Protein 6SX5 (pdb70)

Structure (mmCIF, N/CA/C/O backbone):
data_6SX5
#
_entry.id   6SX5
#
_cell.length_a   109.133
_cell.length_b   109.133
_cell.length_c   209.031
_cell.angle_alpha   90.000
_cell.angle_beta   90.000
_cell.angle_gamma   90.000
#
_symmetry.space_group_name_H-M   'I 4 2 2'
#
loop_
_entity.id
_entity.type
_entity.pdbx_description
1 polymer 'Ion transport protein'
2 non-polymer 'SODIUM ION'
3 non-polymer HEGA-10
4 non-polymer 'DODECAETHYLENE GLYCOL'
5 water water
#
loop_
_atom_site.group_PDB
_atom_site.id
_atom_site.type_symbol
_atom_site.label_atom_id
_atom_site.label_alt_id
_atom_site.label_comp_id
_atom_site.label_asym_id
_atom_site.label_entity_id
_atom_site.label_seq_id
_atom_site.pdbx_PDB_ins_code
_atom_site.Cartn_x
_atom_site.Cartn_y
_atom_site.Cartn_z
_atom_site.occupancy
_atom_site.B_iso_or_equiv
_atom_site.auth_seq_id
_atom_site.auth_comp_id
_atom_site.auth_asym_id
_atom_site.auth_atom_id
_atom_site.pdbx_PDB_model_num
ATOM 1 N N . SER A 1 2 ? 26.302 94.295 51.972 1.00 116.13 -1 SER A N 1
ATOM 2 C CA . SER A 1 2 ? 24.865 94.575 51.974 1.00 115.48 -1 SER A CA 1
ATOM 3 C C . SER A 1 2 ? 24.053 93.283 51.805 1.00 116.80 -1 SER A C 1
ATOM 4 O O . SER A 1 2 ? 24.606 92.266 51.370 1.00 115.57 -1 SER A O 1
ATOM 7 N N . HIS A 1 3 ? 22.741 93.332 52.147 1.00 111.55 0 HIS A N 1
ATOM 8 C CA . HIS A 1 3 ? 21.817 92.200 52.027 1.00 110.73 0 HIS A CA 1
ATOM 9 C C . HIS A 1 3 ? 21.681 91.729 50.573 1.00 113.16 0 HIS A C 1
ATOM 10 O O . HIS A 1 3 ? 21.820 90.535 50.319 1.00 112.51 0 HIS A O 1
ATOM 17 N N . MET A 1 4 ? 21.443 92.671 49.627 1.00 108.85 1 MET A N 1
ATOM 18 C CA . MET A 1 4 ? 21.278 92.396 48.196 1.00 108.40 1 MET A CA 1
ATOM 19 C C . MET A 1 4 ? 22.502 91.709 47.581 1.00 110.78 1 MET A C 1
ATOM 20 O O . MET A 1 4 ? 22.334 90.706 46.888 1.00 110.58 1 MET A O 1
ATOM 25 N N . SER A 1 5 ? 23.723 92.216 47.868 1.00 106.03 2 SER A N 1
ATOM 26 C CA . SER A 1 5 ? 24.974 91.627 47.377 1.00 105.39 2 SER A CA 1
ATOM 27 C C . SER A 1 5 ? 25.156 90.204 47.933 1.00 107.55 2 SER A C 1
ATOM 28 O O . SER A 1 5 ? 25.656 89.331 47.225 1.00 106.39 2 SER A O 1
ATOM 31 N N . ARG A 1 6 ? 24.699 89.977 49.185 1.00 103.21 3 ARG A N 1
ATOM 32 C CA . ARG A 1 6 ? 24.737 88.682 49.862 1.00 102.45 3 ARG A CA 1
ATOM 33 C C . ARG A 1 6 ? 23.709 87.704 49.267 1.00 105.01 3 ARG A C 1
ATOM 34 O O . ARG A 1 6 ? 23.996 86.510 49.186 1.00 104.06 3 ARG A O 1
ATOM 42 N N . LYS A 1 7 ? 22.523 88.206 48.849 1.00 101.24 4 LYS A N 1
ATOM 43 C CA . LYS A 1 7 ? 21.478 87.381 48.222 1.00 100.59 4 LYS A CA 1
ATOM 44 C C . LYS A 1 7 ? 21.959 86.893 46.845 1.00 103.06 4 LYS A C 1
ATOM 45 O O . LYS A 1 7 ? 21.619 85.780 46.442 1.00 102.38 4 LYS A O 1
ATOM 51 N N . ILE A 1 8 ? 22.761 87.730 46.142 1.00 99.03 5 ILE A N 1
ATOM 52 C CA . ILE A 1 8 ? 23.347 87.443 44.826 1.00 98.54 5 ILE A CA 1
ATOM 53 C C . ILE A 1 8 ? 24.511 86.444 44.975 1.00 102.96 5 ILE A C 1
ATOM 54 O O . ILE A 1 8 ? 24.621 85.525 44.161 1.00 101.98 5 ILE A O 1
ATOM 59 N N . ARG A 1 9 ? 25.358 86.609 46.028 1.00 100.16 6 ARG A N 1
ATOM 60 C CA . ARG A 1 9 ? 26.479 85.702 46.323 1.00 99.98 6 ARG A CA 1
ATOM 61 C C . ARG A 1 9 ? 25.947 84.289 46.552 1.00 102.61 6 ARG A C 1
ATOM 62 O O . ARG A 1 9 ? 26.521 83.341 46.027 1.00 101.10 6 ARG A O 1
ATOM 70 N N . ASP A 1 10 ? 24.817 84.158 47.291 1.00 99.08 7 ASP A N 1
ATOM 71 C CA . ASP A 1 10 ? 24.170 82.868 47.543 1.00 98.78 7 ASP A CA 1
ATOM 72 C C . ASP A 1 10 ? 23.623 82.250 46.250 1.00 101.78 7 ASP A C 1
ATOM 73 O O . ASP A 1 10 ? 23.682 81.032 46.089 1.00 100.83 7 ASP A O 1
ATOM 78 N N . LEU A 1 11 ? 23.115 83.099 45.331 1.00 98.13 8 LEU A N 1
ATOM 79 C CA . LEU A 1 11 ? 22.591 82.699 44.024 1.00 97.48 8 LEU A CA 1
ATOM 80 C C . LEU A 1 11 ? 23.735 82.176 43.153 1.00 98.09 8 LEU A C 1
ATOM 81 O O . LEU A 1 11 ? 23.634 81.063 42.649 1.00 97.67 8 LEU A O 1
ATOM 86 N N . ILE A 1 12 ? 24.835 82.949 43.036 1.00 92.22 9 ILE A N 1
ATOM 87 C CA . ILE A 1 12 ? 26.033 82.606 42.263 1.00 90.79 9 ILE A CA 1
ATOM 88 C C . ILE A 1 12 ? 26.689 81.305 42.760 1.00 93.29 9 ILE A C 1
ATOM 89 O O . ILE A 1 12 ? 27.034 80.445 41.942 1.00 92.39 9 ILE A O 1
ATOM 94 N N . GLU A 1 13 ? 26.850 81.166 44.090 1.00 88.38 10 GLU A N 1
ATOM 95 C CA . GLU A 1 13 ? 27.497 80.006 44.713 1.00 88.04 10 GLU A CA 1
ATOM 96 C C . GLU A 1 13 ? 26.641 78.727 44.737 1.00 92.39 10 GLU A C 1
ATOM 97 O O . GLU A 1 13 ? 27.157 77.668 45.098 1.00 92.03 10 GLU A O 1
ATOM 103 N N . SER A 1 14 ? 25.354 78.813 44.347 1.00 89.36 11 SER A N 1
ATOM 104 C CA . SER A 1 14 ? 24.455 77.656 44.340 1.00 89.35 11 SER A CA 1
ATOM 105 C C . SER A 1 14 ? 24.762 76.651 43.216 1.00 94.05 11 SER A C 1
ATOM 106 O O . SER A 1 14 ? 25.409 77.002 42.222 1.00 93.90 11 SER A O 1
ATOM 109 N N . LYS A 1 15 ? 24.285 75.399 43.389 1.00 90.88 12 LYS A N 1
ATOM 110 C CA . LYS A 1 15 ? 24.430 74.301 42.434 1.00 90.90 12 LYS A CA 1
ATOM 111 C C . LYS A 1 15 ? 23.587 74.570 41.181 1.00 94.78 12 LYS A C 1
ATOM 112 O O . LYS A 1 15 ? 24.057 74.305 40.076 1.00 94.01 12 LYS A O 1
ATOM 118 N N . ARG A 1 16 ? 22.357 75.113 41.355 1.00 91.54 13 ARG A N 1
ATOM 119 C CA . ARG A 1 16 ? 21.439 75.433 40.255 1.00 91.17 13 ARG A CA 1
ATOM 120 C C . ARG A 1 16 ? 22.016 76.470 39.285 1.00 93.45 13 ARG A C 1
ATOM 121 O O . ARG A 1 16 ? 21.899 76.284 38.073 1.00 93.10 13 ARG A O 1
ATOM 129 N N . PHE A 1 17 ? 22.659 77.536 39.813 1.00 88.08 14 PHE A N 1
ATOM 130 C CA . PHE A 1 17 ? 23.303 78.572 38.999 1.00 86.60 14 PHE A CA 1
ATOM 131 C C . PHE A 1 17 ? 24.463 77.967 38.206 1.00 87.36 14 PHE A C 1
ATOM 132 O O . PHE A 1 17 ? 24.598 78.267 37.018 1.00 86.99 14 PHE A O 1
ATOM 140 N N . GLN A 1 18 ? 25.279 77.098 38.859 1.00 81.17 15 GLN A N 1
ATOM 141 C CA . GLN A 1 18 ? 26.407 76.396 38.240 1.00 79.92 15 GLN A CA 1
ATOM 142 C C . GLN A 1 18 ? 25.894 75.534 37.083 1.00 81.84 15 GLN A C 1
ATOM 143 O O . GLN A 1 18 ? 26.495 75.548 36.012 1.00 80.24 15 GLN A O 1
ATOM 149 N N . ASN A 1 19 ? 24.760 74.832 37.296 1.00 78.00 16 ASN A N 1
ATOM 150 C CA . ASN A 1 19 ? 24.113 73.967 36.309 1.00 77.75 16 ASN A CA 1
ATOM 151 C C . ASN A 1 19 ? 23.566 74.731 35.096 1.00 80.43 16 ASN A C 1
ATOM 152 O O . ASN A 1 19 ? 23.671 74.226 33.979 1.00 79.13 16 ASN A O 1
ATOM 157 N N . VAL A 1 20 ? 23.008 75.946 35.309 1.00 76.65 17 VAL A N 1
ATOM 158 C CA . VAL A 1 20 ? 22.487 76.791 34.220 1.00 76.06 17 VAL A CA 1
ATOM 159 C C . VAL A 1 20 ? 23.663 77.287 33.360 1.00 77.69 17 VAL A C 1
ATOM 160 O O . VAL A 1 20 ? 23.605 77.173 32.133 1.00 77.92 17 VAL A O 1
ATOM 164 N N . ILE A 1 21 ? 24.740 77.790 34.012 1.00 71.25 18 ILE A N 1
ATOM 165 C CA . ILE A 1 21 ? 25.948 78.290 33.346 1.00 69.56 18 ILE A CA 1
ATOM 166 C C . ILE A 1 21 ? 26.632 77.164 32.547 1.00 71.31 18 ILE A C 1
ATOM 167 O O . ILE A 1 21 ? 26.986 77.392 31.393 1.00 70.62 18 ILE A O 1
ATOM 172 N N . THR A 1 22 ? 26.752 75.950 33.138 1.00 66.86 19 THR A N 1
ATOM 173 C CA . THR A 1 22 ? 27.320 74.758 32.494 1.00 66.25 19 THR A CA 1
ATOM 174 C C . THR A 1 22 ? 26.516 74.409 31.228 1.00 70.17 19 THR A C 1
ATOM 175 O O . THR A 1 22 ? 27.117 74.159 30.178 1.00 69.24 19 THR A O 1
ATOM 179 N N . ALA A 1 23 ? 25.168 74.425 31.333 1.00 66.53 20 ALA A N 1
ATOM 180 C CA . ALA A 1 23 ? 24.246 74.144 30.225 1.00 66.47 20 ALA A CA 1
ATOM 181 C C . ALA A 1 23 ? 24.430 75.129 29.067 1.00 69.83 20 ALA A C 1
ATOM 182 O O . ALA A 1 23 ? 24.367 74.714 27.915 1.00 69.01 20 ALA A O 1
ATOM 184 N N . ILE A 1 24 ? 24.642 76.429 29.376 1.00 66.56 21 ILE A N 1
ATOM 185 C CA . ILE A 1 24 ? 24.824 77.479 28.370 1.00 66.05 21 ILE A CA 1
ATOM 186 C C . ILE A 1 24 ? 26.205 77.360 27.712 1.00 66.54 21 ILE A C 1
ATOM 187 O O . ILE A 1 24 ? 26.304 77.586 26.503 1.00 65.76 21 ILE A O 1
ATOM 192 N N . ILE A 1 25 ? 27.249 76.940 28.476 1.00 61.23 22 ILE A N 1
ATOM 193 C CA . ILE A 1 25 ? 28.586 76.711 27.911 1.00 60.13 22 ILE A CA 1
ATOM 194 C C . ILE A 1 25 ? 28.468 75.548 26.916 1.00 64.01 22 ILE A C 1
ATOM 195 O O . ILE A 1 25 ? 28.981 75.655 25.803 1.00 63.28 22 ILE A O 1
ATOM 200 N N . VAL A 1 26 ? 27.742 74.472 27.307 1.00 62.01 23 VAL A N 1
ATOM 201 C CA . VAL A 1 26 ? 27.500 73.279 26.479 1.00 62.73 23 VAL A CA 1
ATOM 202 C C . VAL A 1 26 ? 26.717 73.666 25.212 1.00 67.41 23 VAL A C 1
ATOM 203 O O . VAL A 1 26 ? 27.124 73.282 24.114 1.00 67.37 23 VAL A O 1
ATOM 207 N N . LEU A 1 27 ? 25.650 74.478 25.359 1.00 63.78 24 LEU A N 1
ATOM 208 C CA . LEU A 1 27 ? 24.856 74.949 24.223 1.00 63.87 24 LEU A CA 1
ATOM 209 C C . LEU A 1 27 ? 25.729 75.752 23.251 1.00 66.94 24 LEU A C 1
ATOM 210 O O . LEU A 1 27 ? 25.658 75.536 22.039 1.00 66.71 24 LEU A O 1
ATOM 215 N N . ASN A 1 28 ? 26.566 76.650 23.793 1.00 62.36 25 ASN A N 1
ATOM 216 C CA . ASN A 1 28 ? 27.463 77.477 22.999 1.00 61.45 25 ASN A CA 1
ATOM 217 C C . ASN A 1 28 ? 28.498 76.644 22.243 1.00 62.93 25 ASN A C 1
ATOM 218 O O . ASN A 1 28 ? 28.798 76.960 21.096 1.00 62.31 25 ASN A O 1
ATOM 223 N N . GLY A 1 29 ? 29.012 75.587 22.878 1.00 57.79 26 GLY A N 1
ATOM 224 C CA . GLY A 1 29 ? 29.962 74.671 22.257 1.00 56.02 26 GLY A CA 1
ATOM 225 C C . GLY A 1 29 ? 29.329 73.896 21.120 1.00 58.81 26 GLY A C 1
ATOM 226 O O . GLY A 1 29 ? 29.958 73.693 20.076 1.00 57.83 26 GLY A O 1
ATOM 227 N N . ALA A 1 30 ? 28.061 73.482 21.313 1.00 55.92 27 ALA A N 1
ATOM 228 C CA . ALA A 1 30 ? 27.260 72.768 20.322 1.00 56.65 27 ALA A CA 1
ATOM 229 C C . ALA A 1 30 ? 26.984 73.644 19.098 1.00 61.35 27 ALA A C 1
ATOM 230 O O . ALA A 1 30 ? 27.145 73.159 17.978 1.00 60.22 27 ALA A O 1
ATOM 232 N N . VAL A 1 31 ? 26.600 74.934 19.297 1.00 59.41 28 VAL A N 1
ATOM 233 C CA . VAL A 1 31 ? 26.331 75.828 18.159 1.00 59.77 28 VAL A CA 1
ATOM 234 C C . VAL A 1 31 ? 27.623 76.126 17.360 1.00 61.73 28 VAL A C 1
ATOM 235 O O . VAL A 1 31 ? 27.548 76.228 16.137 1.00 61.00 28 VAL A O 1
ATOM 239 N N . LEU A 1 32 ? 28.785 76.253 18.042 1.00 56.85 29 LEU A N 1
ATOM 240 C CA . LEU A 1 32 ? 30.061 76.508 17.363 1.00 57.02 29 LEU A CA 1
ATOM 241 C C . LEU A 1 32 ? 30.525 75.260 16.590 1.00 59.36 29 LEU A C 1
ATOM 242 O O . LEU A 1 32 ? 31.160 75.392 15.545 1.00 58.56 29 LEU A O 1
ATOM 247 N N . GLY A 1 33 ? 30.160 74.082 17.102 1.00 55.30 30 GLY A N 1
ATOM 248 C CA . GLY A 1 33 ? 30.415 72.789 16.481 1.00 55.43 30 GLY A CA 1
ATOM 249 C C . GLY A 1 33 ? 29.560 72.610 15.242 1.00 60.01 30 GLY A C 1
ATOM 250 O O . GLY A 1 33 ? 30.052 72.134 14.219 1.00 59.24 30 GLY A O 1
ATOM 251 N N . LEU A 1 34 ? 28.279 73.028 15.310 1.00 58.02 31 LEU A N 1
ATOM 252 C CA . LEU A 1 34 ? 27.372 72.972 14.163 1.00 58.70 31 LEU A CA 1
ATOM 253 C C . LEU A 1 34 ? 27.812 73.975 13.094 1.00 62.01 31 LEU A C 1
ATOM 254 O O . LEU A 1 34 ? 27.714 73.669 11.910 1.00 61.46 31 LEU A O 1
ATOM 259 N N . LEU A 1 35 ? 28.369 75.135 13.511 1.00 57.98 32 LEU A N 1
ATOM 260 C CA . LEU A 1 35 ? 28.859 76.170 12.594 1.00 57.45 32 LEU A CA 1
ATOM 261 C C . LEU A 1 35 ? 30.104 75.761 11.771 1.00 60.92 32 LEU A C 1
ATOM 262 O O . LEU A 1 35 ? 30.487 76.504 10.872 1.00 60.70 32 LEU A O 1
ATOM 267 N N . THR A 1 36 ? 30.726 74.597 12.060 1.00 56.85 33 THR A N 1
ATOM 268 C CA . THR A 1 36 ? 31.874 74.113 11.267 1.00 56.96 33 THR A CA 1
ATOM 269 C C . THR A 1 36 ? 31.386 73.528 9.929 1.00 64.21 33 THR A C 1
ATOM 270 O O . THR A 1 36 ? 32.161 73.473 8.971 1.00 63.57 33 THR A O 1
ATOM 274 N N . ASP A 1 37 ? 30.110 73.072 9.890 1.00 63.56 34 ASP A N 1
ATOM 275 C CA . ASP A 1 37 ? 29.443 72.473 8.733 1.00 65.01 34 ASP A CA 1
ATOM 276 C C . ASP A 1 37 ? 29.271 73.500 7.612 1.00 72.05 34 ASP A C 1
ATOM 277 O O . ASP A 1 37 ? 28.514 74.470 7.746 1.00 70.84 34 ASP A O 1
ATOM 282 N N . THR A 1 38 ? 29.982 73.260 6.503 1.00 71.53 35 THR A N 1
ATOM 283 C CA . THR A 1 38 ? 29.985 74.115 5.315 1.00 72.72 35 THR A CA 1
ATOM 284 C C . THR A 1 38 ? 28.675 74.058 4.514 1.00 79.02 35 THR A C 1
ATOM 285 O O . THR A 1 38 ? 28.347 75.036 3.836 1.00 78.74 35 THR A O 1
ATOM 289 N N . THR A 1 39 ? 27.937 72.924 4.586 1.00 77.17 36 THR A N 1
ATOM 290 C CA . THR A 1 39 ? 26.682 72.704 3.839 1.00 77.93 36 THR A CA 1
ATOM 291 C C . THR A 1 39 ? 25.467 73.514 4.349 1.00 83.28 36 THR A C 1
ATOM 292 O O . THR A 1 39 ? 24.467 73.601 3.626 1.00 83.54 36 THR A O 1
ATOM 296 N N . LEU A 1 40 ? 25.535 74.085 5.576 1.00 80.09 37 LEU A N 1
ATOM 297 C CA . LEU A 1 40 ? 24.423 74.852 6.170 1.00 80.17 37 LEU A CA 1
ATOM 298 C C . LEU A 1 40 ? 23.972 76.044 5.335 1.00 86.27 37 LEU A C 1
ATOM 299 O O . LEU A 1 40 ? 24.801 76.703 4.703 1.00 85.84 37 LEU A O 1
ATOM 304 N N . SER A 1 41 ? 22.655 76.333 5.364 1.00 84.52 38 SER A N 1
ATOM 305 C CA . SER A 1 41 ? 22.051 77.456 4.651 1.00 85.34 38 SER A CA 1
ATOM 306 C C . SER A 1 41 ? 22.359 78.778 5.374 1.00 91.33 38 SER A C 1
ATOM 307 O O . SER A 1 41 ? 22.907 78.759 6.481 1.00 91.40 38 SER A O 1
ATOM 310 N N . ALA A 1 42 ? 21.998 79.916 4.750 1.00 88.12 39 ALA A N 1
ATOM 311 C CA . ALA A 1 42 ? 22.197 81.257 5.300 1.00 88.26 39 ALA A CA 1
ATOM 312 C C . ALA A 1 42 ? 21.367 81.443 6.564 1.00 92.59 39 ALA A C 1
ATOM 313 O O . ALA A 1 42 ? 21.888 81.950 7.558 1.00 91.82 39 ALA A O 1
ATOM 315 N N . SER A 1 43 ? 20.084 81.010 6.527 1.00 89.77 40 SER A N 1
ATOM 316 C CA . SER A 1 43 ? 19.142 81.104 7.645 1.00 89.62 40 SER A CA 1
ATOM 317 C C . SER A 1 43 ? 19.581 80.235 8.820 1.00 90.60 40 SER A C 1
ATOM 318 O O . SER A 1 43 ? 19.524 80.691 9.961 1.00 89.23 40 SER A O 1
ATOM 321 N N . SER A 1 44 ? 20.059 79.006 8.537 1.00 86.44 41 SER A N 1
ATOM 322 C CA . SER A 1 44 ? 20.551 78.083 9.562 1.00 85.49 41 SER A CA 1
ATOM 323 C C . SER A 1 44 ? 21.780 78.646 10.273 1.00 87.95 41 SER A C 1
ATOM 324 O O . SER A 1 44 ? 21.842 78.589 11.503 1.00 87.23 41 SER A O 1
ATOM 327 N N . GLN A 1 45 ? 22.719 79.248 9.505 1.00 83.78 42 GLN A N 1
ATOM 328 C CA . GLN A 1 45 ? 23.939 79.869 10.035 1.00 83.48 42 GLN A CA 1
ATOM 329 C C . GLN A 1 45 ? 23.591 81.096 10.869 1.00 86.67 42 GLN A C 1
ATOM 330 O O . GLN A 1 45 ? 24.141 81.262 11.956 1.00 85.37 42 GLN A O 1
ATOM 336 N N . ASN A 1 46 ? 22.659 81.934 10.367 1.00 83.79 43 ASN A N 1
ATOM 337 C CA . ASN A 1 46 ? 22.172 83.143 11.034 1.00 83.67 43 ASN A CA 1
ATOM 338 C C . ASN A 1 46 ? 21.514 82.808 12.374 1.00 86.74 43 ASN A C 1
ATOM 339 O O . ASN A 1 46 ? 21.726 83.532 13.343 1.00 86.26 43 ASN A O 1
ATOM 344 N N . LEU A 1 47 ? 20.742 81.703 12.423 1.00 83.04 44 LEU A N 1
ATOM 345 C CA . LEU A 1 47 ? 20.058 81.209 13.619 1.00 82.98 44 LEU A CA 1
ATOM 346 C C . LEU A 1 47 ? 21.073 80.814 14.694 1.00 84.73 44 LEU A C 1
ATOM 347 O O . LEU A 1 47 ? 20.950 81.259 15.836 1.00 85.01 44 LEU A O 1
ATOM 352 N N . LEU A 1 48 ? 22.091 80.018 14.314 1.00 79.09 45 LEU A N 1
ATOM 353 C CA . LEU A 1 48 ? 23.158 79.553 15.202 1.00 77.79 45 LEU A CA 1
ATOM 354 C C . LEU A 1 48 ? 24.003 80.710 15.734 1.00 81.05 45 LEU A C 1
ATOM 355 O O . LEU A 1 48 ? 24.386 80.690 16.903 1.00 79.37 45 LEU A O 1
ATOM 360 N N . GLU A 1 49 ? 24.260 81.730 14.888 1.00 78.84 46 GLU A N 1
ATOM 361 C CA . GLU A 1 49 ? 25.019 82.927 15.267 1.00 79.34 46 GLU A CA 1
ATOM 362 C C . GLU A 1 49 ? 24.278 83.753 16.322 1.00 84.48 46 GLU A C 1
ATOM 363 O O . GLU A 1 49 ? 24.925 84.377 17.164 1.00 84.96 46 GLU A O 1
ATOM 369 N N . ARG A 1 50 ? 22.927 83.731 16.293 1.00 80.70 47 ARG A N 1
ATOM 370 C CA . ARG A 1 50 ? 22.081 84.424 17.270 1.00 80.37 47 ARG A CA 1
ATOM 371 C C . ARG A 1 50 ? 22.113 83.665 18.597 1.00 82.88 47 ARG A C 1
ATOM 372 O O . ARG A 1 50 ? 22.111 84.295 19.658 1.00 82.66 47 ARG A O 1
ATOM 380 N N . VAL A 1 51 ? 22.158 82.314 18.536 1.00 78.09 48 VAL A N 1
ATOM 381 C CA . VAL A 1 51 ? 22.252 81.453 19.725 1.00 77.39 48 VAL A CA 1
ATOM 382 C C . VAL A 1 51 ? 23.605 81.712 20.418 1.00 79.15 48 VAL A C 1
ATOM 383 O O . VAL A 1 51 ? 23.650 81.791 21.646 1.00 78.40 48 VAL A O 1
ATOM 387 N N . ASP A 1 52 ? 24.676 81.929 19.621 1.00 74.63 49 ASP A N 1
ATOM 388 C CA . ASP A 1 52 ? 26.019 82.266 20.106 1.00 74.30 49 ASP A CA 1
ATOM 389 C C . ASP A 1 52 ? 26.000 83.629 20.831 1.00 78.68 49 ASP A C 1
ATOM 390 O O . ASP A 1 52 ? 26.635 83.774 21.878 1.00 77.73 49 ASP A O 1
ATOM 395 N N . GLN A 1 53 ? 25.259 84.610 20.274 1.00 76.00 50 GLN A N 1
ATOM 396 C CA . GLN A 1 53 ? 25.111 85.950 20.842 1.00 76.56 50 GLN A CA 1
ATOM 397 C C . GLN A 1 53 ? 24.338 85.899 22.161 1.00 80.92 50 GLN A C 1
ATOM 398 O O . GLN A 1 53 ? 24.738 86.560 23.119 1.00 80.70 50 GLN A O 1
ATOM 404 N N . LEU A 1 54 ? 23.256 85.087 22.213 1.00 77.83 51 LEU A N 1
ATOM 405 C CA . LEU A 1 54 ? 22.427 84.890 23.404 1.00 77.90 51 LEU A CA 1
ATOM 406 C C . LEU A 1 54 ? 23.248 84.236 24.515 1.00 79.71 51 LEU A C 1
ATOM 407 O O . LEU A 1 54 ? 23.138 84.653 25.663 1.00 78.86 51 LEU A O 1
ATOM 412 N N . CYS A 1 55 ? 24.095 83.241 24.168 1.00 75.50 52 CYS A N 1
ATOM 413 C CA . CYS A 1 55 ? 24.974 82.562 25.122 1.00 74.81 52 CYS A CA 1
ATOM 414 C C . CYS A 1 55 ? 25.957 83.563 25.713 1.00 80.14 52 CYS A C 1
ATOM 415 O O . CYS A 1 55 ? 26.118 83.613 26.935 1.00 79.12 52 CYS A O 1
ATOM 418 N N . LEU A 1 56 ? 26.566 84.393 24.843 1.00 78.35 53 LEU A N 1
ATOM 419 C CA . LEU A 1 56 ? 27.517 85.435 25.217 1.00 79.52 53 LEU A CA 1
ATOM 420 C C . LEU A 1 56 ? 26.880 86.504 26.124 1.00 85.95 53 LEU A C 1
ATOM 421 O O . LEU A 1 56 ? 27.544 86.973 27.049 1.00 86.73 53 LEU A O 1
ATOM 426 N N . THR A 1 57 ? 25.596 86.858 25.884 1.00 82.47 54 THR A N 1
ATOM 427 C CA . THR A 1 57 ? 24.862 87.830 26.704 1.00 83.05 54 THR A CA 1
ATOM 428 C C . THR A 1 57 ? 24.632 87.261 28.112 1.00 87.27 54 THR A C 1
ATOM 429 O O . THR A 1 57 ? 24.796 87.991 29.091 1.00 87.39 54 THR A O 1
ATOM 433 N N . ILE A 1 58 ? 24.292 85.955 28.206 1.00 83.28 55 ILE A N 1
ATOM 434 C CA . ILE A 1 58 ? 24.087 85.238 29.471 1.00 82.96 55 ILE A CA 1
ATOM 435 C C . ILE A 1 58 ? 25.384 85.290 30.297 1.00 85.46 55 ILE A C 1
ATOM 436 O O . ILE A 1 58 ? 25.323 85.555 31.499 1.00 85.02 55 ILE A O 1
ATOM 441 N N . PHE A 1 59 ? 26.548 85.119 29.633 1.00 80.66 56 PHE A N 1
ATOM 442 C CA . PHE A 1 59 ? 27.860 85.190 30.276 1.00 80.13 56 PHE A CA 1
ATOM 443 C C . PHE A 1 59 ? 28.191 86.600 30.776 1.00 85.69 56 PHE A C 1
ATOM 444 O O . PHE A 1 59 ? 28.782 86.721 31.849 1.00 85.26 56 PHE A O 1
ATOM 452 N N . ILE A 1 60 ? 27.791 87.659 30.025 1.00 83.75 57 ILE A N 1
ATOM 453 C CA . ILE A 1 60 ? 28.001 89.067 30.417 1.00 84.08 57 ILE A CA 1
ATOM 454 C C . ILE A 1 60 ? 27.241 89.341 31.713 1.00 88.11 57 ILE A C 1
ATOM 455 O O . ILE A 1 60 ? 27.828 89.881 32.652 1.00 88.04 57 ILE A O 1
ATOM 460 N N . VAL A 1 61 ? 25.951 88.929 31.772 1.00 84.71 58 VAL A N 1
ATOM 461 C CA . VAL A 1 61 ? 25.089 89.083 32.947 1.00 84.44 58 VAL A CA 1
ATOM 462 C C . VAL A 1 61 ? 25.744 88.374 34.132 1.00 88.10 58 VAL A C 1
ATOM 463 O O . VAL A 1 61 ? 25.937 88.999 35.168 1.00 87.86 58 VAL A O 1
ATOM 467 N N . GLU A 1 62 ? 26.146 87.101 33.942 1.00 84.25 59 GLU A N 1
ATOM 468 C CA . GLU A 1 62 ? 26.821 86.252 34.928 1.00 83.82 59 GLU A CA 1
ATOM 469 C C . GLU A 1 62 ? 28.064 86.934 35.541 1.00 88.42 59 GLU A C 1
ATOM 470 O O . GLU A 1 62 ? 28.147 87.038 36.768 1.00 87.83 59 GLU A O 1
ATOM 476 N N . ILE A 1 63 ? 29.008 87.399 34.686 1.00 85.34 60 ILE A N 1
ATOM 477 C CA . ILE A 1 63 ? 30.253 88.061 35.099 1.00 85.69 60 ILE A CA 1
ATOM 478 C C . ILE A 1 63 ? 29.969 89.410 35.798 1.00 92.20 60 ILE A C 1
ATOM 479 O O . ILE A 1 63 ? 30.577 89.678 36.839 1.00 92.33 60 ILE A O 1
ATOM 484 N N . SER A 1 64 ? 29.026 90.226 35.259 1.00 89.69 61 SER A N 1
ATOM 485 C CA . SER A 1 64 ? 28.639 91.514 35.858 1.00 90.23 61 SER A CA 1
ATOM 486 C C . SER A 1 64 ? 28.027 91.283 37.239 1.00 94.94 61 SER A C 1
ATOM 487 O O . SER A 1 64 ? 28.376 91.987 38.187 1.00 95.30 61 SER A O 1
ATOM 490 N N . LEU A 1 65 ? 27.166 90.248 37.354 1.00 91.55 62 LEU A N 1
ATOM 491 C CA . LEU A 1 65 ? 26.503 89.813 38.585 1.00 91.44 62 LEU A CA 1
ATOM 492 C C . LEU A 1 65 ? 27.546 89.437 39.641 1.00 95.21 62 LEU A C 1
ATOM 493 O O . LEU A 1 65 ? 27.381 89.793 40.811 1.00 95.21 62 LEU A O 1
ATOM 498 N N . LYS A 1 66 ? 28.644 88.776 39.204 1.00 91.14 63 LYS A N 1
ATOM 499 C CA . LYS A 1 66 ? 29.778 88.357 40.031 1.00 90.59 63 LYS A CA 1
ATOM 500 C C . LYS A 1 66 ? 30.632 89.542 40.483 1.00 97.17 63 LYS A C 1
ATOM 501 O O . LYS A 1 66 ? 31.063 89.558 41.632 1.00 96.21 63 LYS A O 1
ATOM 507 N N . ILE A 1 67 ? 30.912 90.506 39.575 1.00 96.77 64 ILE A N 1
ATOM 508 C CA . ILE A 1 67 ? 31.720 91.697 39.876 1.00 97.97 64 ILE A CA 1
ATOM 509 C C . ILE A 1 67 ? 31.054 92.530 40.979 1.00 104.77 64 ILE A C 1
ATOM 510 O O . ILE A 1 67 ? 31.738 92.947 41.914 1.00 104.74 64 ILE A O 1
ATOM 515 N N . TYR A 1 68 ? 29.722 92.709 40.904 1.00 103.17 65 TYR A N 1
ATOM 516 C CA . TYR A 1 68 ? 28.956 93.445 41.911 1.00 103.65 65 TYR A CA 1
ATOM 517 C C . TYR A 1 68 ? 28.940 92.705 43.260 1.00 108.08 65 TYR A C 1
ATOM 518 O O . TYR A 1 68 ? 29.199 93.325 44.290 1.00 108.14 65 TYR A O 1
ATOM 527 N N . ALA A 1 69 ? 28.638 91.391 43.242 1.00 104.52 66 ALA A N 1
ATOM 528 C CA . ALA A 1 69 ? 28.536 90.537 44.431 1.00 104.22 66 ALA A CA 1
ATOM 529 C C . ALA A 1 69 ? 29.829 90.369 45.232 1.00 107.74 66 ALA A C 1
ATOM 530 O O . ALA A 1 69 ? 29.758 90.185 46.446 1.00 107.56 66 ALA A O 1
ATOM 532 N N . TYR A 1 70 ? 30.996 90.409 44.569 1.00 103.69 67 TYR A N 1
ATOM 533 C CA . TYR A 1 70 ? 32.290 90.224 45.236 1.00 103.17 67 TYR A CA 1
ATOM 534 C C . TYR A 1 70 ? 33.135 91.497 45.339 1.00 107.68 67 TYR A C 1
ATOM 535 O O . TYR A 1 70 ? 33.998 91.581 46.215 1.00 107.50 67 TYR A O 1
ATOM 544 N N . GLY A 1 71 ? 32.899 92.449 44.438 1.00 104.33 68 GLY A N 1
ATOM 545 C CA . GLY A 1 71 ? 33.673 93.682 44.343 1.00 104.08 68 GLY A CA 1
ATOM 546 C C . GLY A 1 71 ? 34.745 93.523 43.282 1.00 107.87 68 GLY A C 1
ATOM 547 O O . GLY A 1 71 ? 35.145 92.391 42.988 1.00 107.13 68 GLY A O 1
ATOM 548 N N . VAL A 1 72 ? 35.211 94.644 42.689 1.00 104.64 69 VAL A N 1
ATOM 549 C CA . VAL A 1 72 ? 36.235 94.652 41.628 1.00 104.67 69 VAL A CA 1
ATOM 550 C C . VAL A 1 72 ? 37.523 93.936 42.085 1.00 108.65 69 VAL A C 1
ATOM 551 O O . VAL A 1 72 ? 37.968 93.013 41.405 1.00 108.05 69 VAL A O 1
ATOM 555 N N . ARG A 1 73 ? 38.079 94.324 43.250 1.00 105.38 70 ARG A N 1
ATOM 556 C CA . ARG A 1 73 ? 39.291 93.712 43.814 1.00 105.15 70 ARG A CA 1
ATOM 557 C C . ARG A 1 73 ? 39.060 92.252 44.241 1.00 107.36 70 ARG A C 1
ATOM 558 O O . ARG A 1 73 ? 39.952 91.419 44.071 1.00 106.60 70 ARG A O 1
ATOM 566 N N . GLY A 1 74 ? 37.869 91.972 44.777 1.00 102.84 71 GLY A N 1
ATOM 567 C CA . GLY A 1 74 ? 37.457 90.648 45.235 1.00 101.88 71 GLY A CA 1
ATOM 568 C C . GLY A 1 74 ? 37.294 89.633 44.120 1.00 103.39 71 GLY A C 1
ATOM 569 O O . GLY A 1 74 ? 37.697 88.477 44.276 1.00 102.86 71 GLY A O 1
ATOM 570 N N . PHE A 1 75 ? 36.698 90.062 42.985 1.00 98.33 72 PHE A N 1
ATOM 571 C CA . PHE A 1 75 ? 36.481 89.228 41.797 1.00 97.31 72 PHE A CA 1
ATOM 572 C C . PHE A 1 75 ? 37.812 88.908 41.129 1.00 100.58 72 PHE A C 1
ATOM 573 O O . PHE A 1 75 ? 38.122 87.734 40.935 1.00 100.41 72 PHE A O 1
ATOM 581 N N . PHE A 1 76 ? 38.606 89.948 40.802 1.00 96.69 73 PHE A N 1
ATOM 582 C CA . PHE A 1 76 ? 39.894 89.809 40.120 1.00 96.52 73 PHE A CA 1
ATOM 583 C C . PHE A 1 76 ? 41.012 89.189 40.993 1.00 99.77 73 PHE A C 1
ATOM 584 O O . PHE A 1 76 ? 42.115 88.961 40.487 1.00 99.53 73 PHE A O 1
ATOM 592 N N . ARG A 1 77 ? 40.706 88.857 42.270 1.00 95.33 74 ARG A N 1
ATOM 593 C CA . ARG A 1 77 ? 41.633 88.200 43.198 1.00 94.37 74 ARG A CA 1
ATOM 594 C C . ARG A 1 77 ? 41.863 86.742 42.768 1.00 95.62 74 ARG A C 1
ATOM 595 O O . ARG A 1 77 ? 42.919 86.177 43.064 1.00 95.60 74 ARG A O 1
ATOM 603 N N . SER A 1 78 ? 40.873 86.147 42.065 1.00 89.43 75 SER A N 1
ATOM 604 C CA . SER A 1 78 ? 40.914 84.776 41.548 1.00 87.48 75 SER A CA 1
ATOM 605 C C . SER A 1 78 ? 41.376 84.759 40.093 1.00 87.64 75 SER A C 1
ATOM 606 O O . SER A 1 78 ? 40.926 85.582 39.292 1.00 87.41 75 SER A O 1
ATOM 609 N N . GLY A 1 79 ? 42.255 83.811 39.770 1.00 81.10 76 GLY A N 1
ATOM 610 C CA . GLY A 1 79 ? 42.781 83.615 38.423 1.00 79.33 76 GLY A CA 1
ATOM 611 C C . GLY A 1 79 ? 41.740 83.049 37.475 1.00 79.01 76 GLY A C 1
ATOM 612 O O . GLY A 1 79 ? 41.790 83.301 36.268 1.00 77.90 76 GLY A O 1
ATOM 613 N N . TRP A 1 80 ? 40.781 82.284 38.032 1.00 72.75 77 TRP A N 1
ATOM 614 C CA . TRP A 1 80 ? 39.676 81.669 37.301 1.00 71.20 77 TRP A CA 1
ATOM 615 C C . TRP A 1 80 ? 38.655 82.708 36.875 1.00 75.22 77 TRP A C 1
ATOM 616 O O . TRP A 1 80 ? 38.162 82.643 35.748 1.00 74.75 77 TRP A O 1
ATOM 627 N N . ASN A 1 81 ? 38.363 83.683 37.762 1.00 72.22 78 ASN A N 1
ATOM 628 C CA . ASN A 1 81 ? 37.446 84.788 37.478 1.00 72.28 78 ASN A CA 1
ATOM 629 C C . ASN A 1 81 ? 38.041 85.687 36.394 1.00 77.34 78 ASN A C 1
ATOM 630 O O . ASN A 1 81 ? 37.315 86.100 35.492 1.00 76.74 78 ASN A O 1
ATOM 635 N N . LEU A 1 82 ? 39.375 85.935 36.456 1.00 74.96 79 LEU A N 1
ATOM 636 C CA . LEU A 1 82 ? 40.120 86.729 35.474 1.00 74.94 79 LEU A CA 1
ATOM 637 C C . LEU A 1 82 ? 40.057 86.049 34.112 1.00 77.23 79 LEU A C 1
ATOM 638 O O . LEU A 1 82 ? 39.775 86.717 33.117 1.00 76.46 79 LEU A O 1
ATOM 643 N N . PHE A 1 83 ? 40.283 84.716 34.081 1.00 73.29 80 PHE A N 1
ATOM 644 C CA . PHE A 1 83 ? 40.207 83.890 32.876 1.00 72.36 80 PHE A CA 1
ATOM 645 C C . PHE A 1 83 ? 38.798 83.988 32.279 1.00 74.84 80 PHE A C 1
ATOM 646 O O . PHE A 1 83 ? 38.667 84.249 31.086 1.00 74.02 80 PHE A O 1
ATOM 654 N N . ASP A 1 84 ? 37.756 83.826 33.125 1.00 71.74 81 ASP A N 1
ATOM 655 C CA . ASP A 1 84 ? 36.341 83.941 32.751 1.00 71.77 81 ASP A CA 1
ATOM 656 C C . ASP A 1 84 ? 36.035 85.314 32.169 1.00 78.29 81 ASP A C 1
ATOM 657 O O . ASP A 1 84 ? 35.327 85.405 31.167 1.00 77.07 81 ASP A O 1
ATOM 662 N N . PHE A 1 85 ? 36.596 86.374 32.788 1.00 77.84 82 PHE A N 1
ATOM 663 C CA . PHE A 1 85 ? 36.437 87.763 32.363 1.00 78.76 82 PHE A CA 1
ATOM 664 C C . PHE A 1 85 ? 37.078 87.970 30.990 1.00 82.59 82 PHE A C 1
ATOM 665 O O . PHE A 1 85 ? 36.399 88.449 30.083 1.00 81.55 82 PHE A O 1
ATOM 673 N N . VAL A 1 86 ? 38.373 87.593 30.843 1.00 79.83 83 VAL A N 1
ATOM 674 C CA . VAL A 1 86 ? 39.159 87.716 29.608 1.00 80.23 83 VAL A CA 1
ATOM 675 C C . VAL A 1 86 ? 38.469 86.992 28.442 1.00 85.18 83 VAL A C 1
ATOM 676 O O . VAL A 1 86 ? 38.194 87.631 27.431 1.00 85.19 83 VAL A O 1
ATOM 680 N N . ILE A 1 87 ? 38.135 85.695 28.615 1.00 82.18 84 ILE A N 1
ATOM 681 C CA . ILE A 1 87 ? 37.465 84.854 27.610 1.00 82.24 84 ILE A CA 1
ATOM 682 C C . ILE A 1 87 ? 36.172 85.504 27.077 1.00 86.24 84 ILE A C 1
ATOM 683 O O . ILE A 1 87 ? 35.953 85.503 25.864 1.00 84.84 84 ILE A O 1
ATOM 688 N N . VAL A 1 88 ? 35.346 86.079 27.975 1.00 84.18 85 VAL A N 1
ATOM 689 C CA . VAL A 1 88 ? 34.084 86.725 27.604 1.00 85.05 85 VAL A CA 1
ATOM 690 C C . VAL A 1 88 ? 34.336 88.109 26.971 1.00 92.68 85 VAL A C 1
ATOM 691 O O . VAL A 1 88 ? 33.806 88.374 25.892 1.00 92.55 85 VAL A O 1
ATOM 695 N N . ALA A 1 89 ? 35.154 88.968 27.625 1.00 92.23 86 ALA A N 1
ATOM 696 C CA . ALA A 1 89 ? 35.470 90.331 27.167 1.00 93.42 86 ALA A CA 1
ATOM 697 C C . ALA A 1 89 ? 36.150 90.406 25.798 1.00 100.52 86 ALA A C 1
ATOM 698 O O . ALA A 1 89 ? 35.908 91.366 25.062 1.00 100.39 86 ALA A O 1
ATOM 700 N N . ILE A 1 90 ? 36.987 89.400 25.458 1.00 99.38 87 ILE A N 1
ATOM 701 C CA . ILE A 1 90 ? 37.696 89.300 24.175 1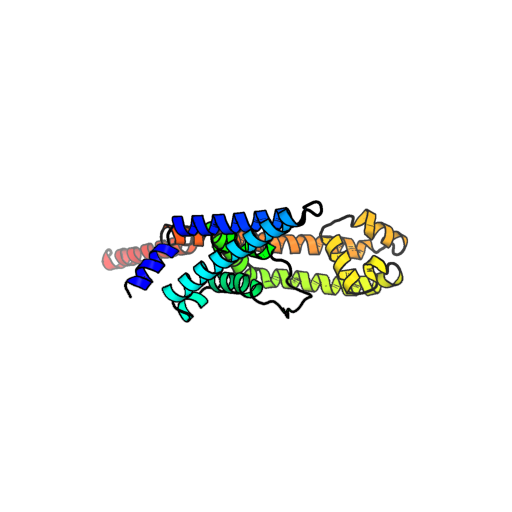.00 100.44 87 ILE A CA 1
ATOM 702 C C . ILE A 1 90 ? 36.698 89.235 23.004 1.00 107.08 87 ILE A C 1
ATOM 703 O O . ILE A 1 90 ? 36.899 89.912 21.993 1.00 106.62 87 ILE A O 1
ATOM 708 N N . ALA A 1 91 ? 35.598 88.476 23.180 1.00 106.07 88 ALA A N 1
ATOM 709 C CA . ALA A 1 91 ? 34.527 88.301 22.196 1.00 107.22 88 ALA A CA 1
ATOM 710 C C . ALA A 1 91 ? 33.761 89.593 21.878 1.00 115.12 88 ALA A C 1
ATOM 711 O O . ALA A 1 91 ? 33.226 89.724 20.775 1.00 114.65 88 ALA A O 1
ATOM 713 N N . LEU A 1 92 ? 33.712 90.539 22.835 1.00 115.02 89 LEU A N 1
ATOM 714 C CA . LEU A 1 92 ? 33.037 91.831 22.671 1.00 116.56 89 LEU A CA 1
ATOM 715 C C . LEU A 1 92 ? 33.909 92.858 21.931 1.00 124.58 89 LEU A C 1
ATOM 716 O O . LEU A 1 92 ? 33.409 93.911 21.530 1.00 124.12 89 LEU A O 1
ATOM 721 N N . MET A 1 93 ? 35.194 92.534 21.755 1.00 124.65 90 MET A N 1
ATOM 722 C CA . MET A 1 93 ? 36.144 93.447 21.063 1.00 126.07 90 MET A CA 1
ATOM 723 C C . MET A 1 93 ? 36.093 93.038 19.586 1.00 132.60 90 MET A C 1
ATOM 724 O O . MET A 1 93 ? 36.248 91.834 19.303 1.00 132.23 90 MET A O 1
ATOM 729 N N . PRO A 1 94 ? 35.876 93.981 18.640 1.00 131.23 91 PRO A N 1
ATOM 730 C CA . PRO A 1 94 ? 35.831 93.660 17.208 1.00 131.84 91 PRO A CA 1
ATOM 731 C C . PRO A 1 94 ? 37.175 93.705 16.466 1.00 137.81 91 PRO A C 1
ATOM 732 O O . PRO A 1 94 ? 37.398 92.870 15.607 1.00 137.40 91 PRO A O 1
ATOM 736 N N . ALA A 1 95 ? 38.022 94.682 16.806 1.00 135.94 92 ALA A N 1
ATOM 737 C CA . ALA A 1 95 ? 39.358 94.811 16.178 1.00 136.44 92 ALA A CA 1
ATOM 738 C C . ALA A 1 95 ? 40.228 94.227 17.296 1.00 141.80 92 ALA A C 1
ATOM 739 O O . ALA A 1 95 ? 40.246 94.813 18.396 1.00 141.35 92 ALA A O 1
ATOM 741 N N . GLN A 1 96 ? 40.918 93.116 17.020 1.00 139.47 93 GLN A N 1
ATOM 742 C CA . GLN A 1 96 ? 41.758 92.455 18.055 1.00 139.81 93 GLN A CA 1
ATOM 743 C C . GLN A 1 96 ? 43.237 92.488 17.655 1.00 144.12 93 GLN A C 1
ATOM 744 O O . GLN A 1 96 ? 43.549 92.178 16.488 1.00 143.81 93 GLN A O 1
ATOM 750 N N . GLY A 1 97 ? 44.100 92.857 18.607 1.00 140.71 94 GLY A N 1
ATOM 751 C CA . GLY A 1 97 ? 45.563 92.905 18.419 1.00 140.43 94 GLY A CA 1
ATOM 752 C C . GLY A 1 97 ? 46.276 91.952 19.363 1.00 143.86 94 GLY A C 1
ATOM 753 O O . GLY A 1 97 ? 46.659 92.390 20.466 1.00 143.46 94 GLY A O 1
ATOM 754 N N . SER A 1 98 ? 46.447 90.693 18.945 1.00 140.01 95 SER A N 1
ATOM 755 C CA . SER A 1 98 ? 47.123 89.667 19.782 1.00 139.58 95 SER A CA 1
ATOM 756 C C . SER A 1 98 ? 48.613 89.596 19.426 1.00 142.56 95 SER A C 1
ATOM 757 O O . SER A 1 98 ? 49.120 90.550 18.804 1.00 142.18 95 SER A O 1
ATOM 760 N N . LEU A 1 99 ? 49.278 88.502 19.814 1.00 138.13 96 LEU A N 1
ATOM 761 C CA . LEU A 1 99 ? 50.745 88.354 19.615 1.00 137.34 96 LEU A CA 1
ATOM 762 C C . LEU A 1 99 ? 51.011 87.220 18.618 1.00 139.19 96 LEU A C 1
ATOM 763 O O . LEU A 1 99 ? 52.177 86.794 18.505 1.00 138.77 96 LEU A O 1
ATOM 768 N N . SER A 1 100 ? 49.963 86.756 17.929 1.00 134.13 97 SER A N 1
ATOM 769 C CA . SER A 1 100 ? 50.096 85.659 16.933 1.00 133.12 97 SER A CA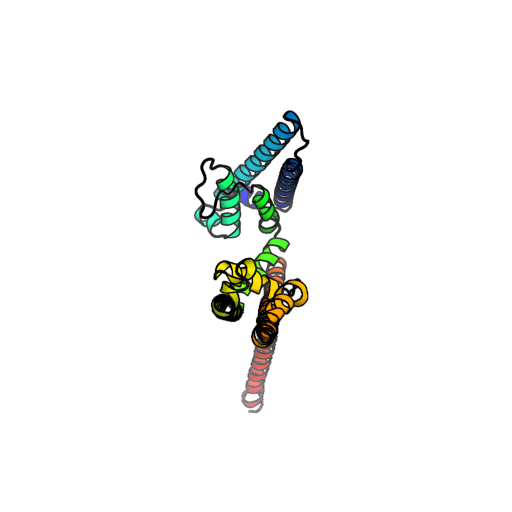 1
ATOM 770 C C . SER A 1 100 ? 49.550 86.120 15.577 1.00 134.60 97 SER A C 1
ATOM 771 O O . SER A 1 100 ? 50.302 86.772 14.827 1.00 134.25 97 SER A O 1
ATOM 774 N N . VAL A 1 101 ? 48.288 85.787 15.285 1.00 129.03 98 VAL A N 1
ATOM 775 C CA . VAL A 1 101 ? 47.641 86.179 13.997 1.00 127.78 98 VAL A CA 1
ATOM 776 C C . VAL A 1 101 ? 46.300 86.854 14.309 1.00 128.69 98 VAL A C 1
ATOM 777 O O . VAL A 1 101 ? 46.198 88.082 14.122 1.00 128.44 98 VAL A O 1
ATOM 781 N N . LEU A 1 102 ? 45.318 86.071 14.768 1.00 122.48 99 LEU A N 1
ATOM 782 C CA . LEU A 1 102 ? 43.991 86.603 15.108 1.00 120.81 99 LEU A CA 1
ATOM 783 C C . LEU A 1 102 ? 43.219 85.579 15.951 1.00 119.88 99 LEU A C 1
ATOM 784 O O . LEU A 1 102 ? 43.159 84.401 15.581 1.00 119.11 99 LEU A O 1
ATOM 789 N N . ARG A 1 103 ? 42.626 86.030 17.079 1.00 112.73 100 ARG A N 1
ATOM 790 C CA . ARG A 1 103 ? 41.857 85.159 17.971 1.00 110.44 100 ARG A CA 1
ATOM 791 C C . ARG A 1 103 ? 40.405 84.984 17.491 1.00 108.05 100 ARG A C 1
ATOM 792 O O . ARG A 1 103 ? 39.459 85.504 18.095 1.00 107.41 100 ARG A O 1
ATOM 800 N N . THR A 1 104 ? 40.252 84.238 16.383 1.00 99.62 101 THR A N 1
ATOM 801 C CA . THR A 1 104 ? 38.961 83.908 15.773 1.00 96.73 101 THR A CA 1
ATOM 802 C C . THR A 1 104 ? 38.412 82.586 16.345 1.00 92.47 101 THR A C 1
ATOM 803 O O . THR A 1 104 ? 37.313 82.161 15.972 1.00 92.14 101 THR A O 1
ATOM 807 N N . PHE A 1 105 ? 39.182 81.952 17.261 1.00 82.26 102 PHE A N 1
ATOM 808 C CA . PHE A 1 105 ? 38.827 80.694 17.907 1.00 78.62 102 PHE A CA 1
ATOM 809 C C . PHE A 1 105 ? 37.885 80.924 19.084 1.00 74.86 102 PHE A C 1
ATOM 810 O O . PHE A 1 105 ? 38.304 80.944 20.245 1.00 73.88 102 PHE A O 1
ATOM 818 N N . ARG A 1 106 ? 36.595 81.096 18.759 1.00 66.37 103 ARG A N 1
ATOM 819 C CA . ARG A 1 106 ? 35.501 81.310 19.705 1.00 63.80 103 ARG A CA 1
ATOM 820 C C . ARG A 1 106 ? 35.278 80.071 20.565 1.00 61.85 103 ARG A C 1
ATOM 821 O O . ARG A 1 106 ? 34.836 80.199 21.704 1.00 60.02 103 ARG A O 1
ATOM 829 N N . ILE A 1 107 ? 35.587 78.876 20.013 1.00 55.45 104 ILE A N 1
ATOM 830 C CA . ILE A 1 107 ? 35.457 77.573 20.671 1.00 54.09 104 ILE A CA 1
ATOM 831 C C . ILE A 1 107 ? 36.278 77.493 21.978 1.00 57.23 104 ILE A C 1
ATOM 832 O O . ILE A 1 107 ? 35.940 76.686 22.840 1.00 55.79 104 ILE A O 1
ATOM 837 N N . PHE A 1 108 ? 37.300 78.363 22.147 1.00 55.19 105 PHE A N 1
ATOM 838 C CA . PHE A 1 108 ? 38.096 78.418 23.378 1.00 56.28 105 PHE A CA 1
ATOM 839 C C . PHE A 1 108 ? 37.234 78.799 24.591 1.00 59.38 105 PHE A C 1
ATOM 840 O O . PHE A 1 108 ? 37.651 78.572 25.720 1.00 58.30 105 PHE A O 1
ATOM 848 N N . ARG A 1 109 ? 36.011 79.323 24.372 1.00 56.21 106 ARG A N 1
ATOM 849 C CA . ARG A 1 109 ? 35.152 79.641 25.497 1.00 55.99 106 ARG A CA 1
ATOM 850 C C . ARG A 1 109 ? 34.532 78.360 26.125 1.00 58.24 106 ARG A C 1
ATOM 851 O O . ARG A 1 109 ? 34.038 78.426 27.251 1.00 57.66 106 ARG A O 1
ATOM 859 N N . VAL A 1 110 ? 34.698 77.181 25.471 1.00 53.65 107 VAL A N 1
ATOM 860 C CA . VAL A 1 110 ? 34.289 75.876 26.008 1.00 53.36 107 VAL A CA 1
ATOM 861 C C . VAL A 1 110 ? 35.246 75.493 27.183 1.00 55.91 107 VAL A C 1
ATOM 862 O O . VAL A 1 110 ? 34.863 74.683 28.026 1.00 54.36 107 VAL A O 1
ATOM 866 N N . MET A 1 111 ? 36.433 76.163 27.289 1.00 53.52 108 MET A N 1
ATOM 867 C CA . MET A 1 111 ? 37.394 75.999 28.395 1.00 55.35 108 MET A CA 1
ATOM 868 C C . MET A 1 111 ? 36.761 76.477 29.725 1.00 58.82 108 MET A C 1
ATOM 869 O O . MET A 1 111 ? 37.292 76.187 30.802 1.00 57.51 108 MET A O 1
ATOM 874 N N . ARG A 1 112 ? 35.632 77.217 29.645 1.00 54.96 109 ARG A N 1
ATOM 875 C CA . ARG A 1 112 ? 34.919 77.686 30.833 1.00 55.50 109 ARG A CA 1
ATOM 876 C C . ARG A 1 112 ? 34.263 76.516 31.554 1.00 59.89 109 ARG A C 1
ATOM 877 O O . ARG A 1 112 ? 33.929 76.662 32.713 1.00 58.45 109 ARG A O 1
ATOM 885 N N . LEU A 1 113 ? 34.154 75.328 30.899 1.00 58.21 110 LEU A N 1
ATOM 886 C CA . LEU A 1 113 ? 33.635 74.112 31.540 1.00 58.48 110 LEU A CA 1
ATOM 887 C C . LEU A 1 113 ? 34.572 73.731 32.676 1.00 62.97 110 LEU A C 1
ATOM 888 O O . LEU A 1 113 ? 34.118 73.306 33.732 1.00 63.42 110 LEU A O 1
ATOM 893 N N . VAL A 1 114 ? 35.880 73.930 32.458 1.00 59.03 111 VAL A N 1
ATOM 894 C CA . VAL A 1 114 ? 36.941 73.669 33.423 1.00 58.64 111 VAL A CA 1
ATOM 895 C C . VAL A 1 114 ? 36.823 74.654 34.598 1.00 62.36 111 VAL A C 1
ATOM 896 O O . VAL A 1 114 ? 36.801 74.218 35.744 1.00 62.01 111 VAL A O 1
ATOM 900 N N . SER A 1 115 ? 36.747 75.965 34.310 1.00 59.48 112 SER A N 1
ATOM 901 C CA . SER A 1 115 ? 36.640 77.009 35.337 1.00 60.36 112 SER A CA 1
ATOM 902 C C . SER A 1 115 ? 35.339 76.968 36.145 1.00 64.28 112 SER A C 1
ATOM 903 O O . SER A 1 115 ? 35.357 77.339 37.318 1.00 64.64 112 SER A O 1
ATOM 906 N N . VAL A 1 116 ? 34.219 76.534 35.530 1.00 61.51 113 VAL A N 1
ATOM 907 C CA . VAL A 1 116 ? 32.907 76.507 36.205 1.00 62.66 113 VAL A CA 1
ATOM 908 C C . VAL A 1 116 ? 32.713 75.217 37.044 1.00 66.27 113 VAL A C 1
ATOM 909 O O . VAL A 1 116 ? 32.167 75.305 38.141 1.00 66.80 113 VAL A O 1
ATOM 913 N N . ILE A 1 117 ? 33.162 74.046 36.553 1.00 61.61 114 ILE A N 1
ATOM 914 C CA . ILE A 1 117 ? 33.029 72.784 37.302 1.00 60.26 114 ILE A CA 1
ATOM 915 C C . ILE A 1 117 ? 34.194 72.644 38.320 1.00 60.96 114 ILE A C 1
ATOM 916 O O . ILE A 1 117 ? 35.343 72.511 37.886 1.00 59.20 114 ILE A O 1
ATOM 921 N N . PRO A 1 118 ? 33.924 72.686 39.660 1.00 57.00 115 PRO A N 1
ATOM 922 C CA . PRO A 1 118 ? 35.022 72.612 40.648 1.00 56.15 115 PRO A CA 1
ATOM 923 C C . PRO A 1 118 ? 35.937 71.385 40.587 1.00 58.49 115 PRO A C 1
ATOM 924 O O . PRO A 1 118 ? 37.118 71.540 40.873 1.00 57.39 115 PRO A O 1
ATOM 928 N N . THR A 1 119 ? 35.411 70.187 40.248 1.00 55.20 116 THR A N 1
ATOM 929 C CA . THR A 1 119 ? 36.206 68.954 40.143 1.00 55.54 116 THR A CA 1
ATOM 930 C C . THR A 1 119 ? 37.147 69.040 38.942 1.00 60.25 116 THR A C 1
ATOM 931 O O . THR A 1 119 ? 38.286 68.571 39.017 1.00 59.45 116 THR A O 1
ATOM 935 N N . MET A 1 120 ? 36.679 69.661 37.841 1.00 57.41 117 MET A N 1
ATOM 936 C CA . MET A 1 120 ? 37.501 69.856 36.644 1.00 57.97 117 MET A CA 1
ATOM 937 C C . MET A 1 120 ? 38.559 70.923 36.920 1.00 59.13 117 MET A C 1
ATOM 938 O O . MET A 1 120 ? 39.727 70.717 36.607 1.00 58.21 117 MET A O 1
ATOM 943 N N . ARG A 1 121 ? 38.160 72.013 37.597 1.00 54.99 118 ARG A N 1
ATOM 944 C CA . ARG A 1 121 ? 39.032 73.105 38.023 1.00 54.43 118 ARG A CA 1
ATOM 945 C C . ARG A 1 121 ? 40.212 72.573 38.864 1.00 55.99 118 ARG A C 1
ATOM 946 O O . ARG A 1 121 ? 41.348 73.003 38.655 1.00 55.50 118 ARG A O 1
ATOM 954 N N . ARG A 1 122 ? 39.931 71.647 39.811 1.00 49.78 119 ARG A N 1
ATOM 955 C CA . ARG A 1 122 ? 40.944 71.056 40.679 1.00 48.77 119 ARG A CA 1
ATOM 956 C C . ARG A 1 122 ? 41.956 70.199 39.902 1.00 50.73 119 ARG A C 1
ATOM 957 O O . ARG A 1 122 ? 43.122 70.175 40.284 1.00 50.68 119 ARG A O 1
ATOM 965 N N . VAL A 1 123 ? 41.529 69.545 38.804 1.00 46.77 120 VAL A N 1
ATOM 966 C CA . VAL A 1 123 ? 42.421 68.745 37.940 1.00 47.44 120 VAL A CA 1
ATOM 967 C C . VAL A 1 123 ? 43.449 69.662 37.262 1.00 51.97 120 VAL A C 1
ATOM 968 O O . VAL A 1 123 ? 44.646 69.359 37.269 1.00 50.08 120 VAL A O 1
ATOM 972 N N . VAL A 1 124 ? 42.975 70.788 36.691 1.00 49.97 121 VAL A N 1
ATOM 973 C CA . VAL A 1 124 ? 43.844 71.739 35.997 1.00 50.36 121 VAL A CA 1
ATOM 974 C C . VAL A 1 124 ? 44.769 72.420 36.995 1.00 52.77 121 VAL A C 1
ATOM 975 O O . VAL A 1 124 ? 45.959 72.545 36.707 1.00 51.48 121 VAL A O 1
ATOM 979 N N . GLN A 1 125 ? 44.250 72.753 38.204 1.00 49.28 122 GLN A N 1
ATOM 980 C CA . GLN A 1 125 ? 45.027 73.348 39.290 1.00 48.98 122 GLN A CA 1
ATOM 981 C C . GLN A 1 125 ? 46.193 72.444 39.708 1.00 52.58 122 GLN A C 1
ATOM 982 O O . GLN A 1 125 ? 47.307 72.936 39.872 1.00 53.09 122 GLN A O 1
ATOM 988 N N . GLY A 1 126 ? 45.937 71.143 39.840 1.00 48.31 123 GLY A N 1
ATOM 989 C CA . GLY A 1 126 ? 46.960 70.164 40.194 1.00 47.89 123 GLY A CA 1
ATOM 990 C C . GLY A 1 126 ? 48.068 70.124 39.156 1.00 51.19 123 GLY A C 1
ATOM 991 O O . GLY A 1 126 ? 49.250 70.136 39.509 1.00 48.67 123 GLY A O 1
ATOM 992 N N . MET A 1 127 ? 47.680 70.145 37.860 1.00 48.78 124 MET A N 1
ATOM 993 C CA . MET A 1 127 ? 48.596 70.142 36.714 1.00 49.67 124 MET A CA 1
ATOM 994 C C . MET A 1 127 ? 49.446 71.410 36.670 1.00 53.86 124 MET A C 1
ATOM 995 O O . MET A 1 127 ? 50.663 71.306 36.540 1.00 52.89 124 MET A O 1
ATOM 1000 N N . LEU A 1 128 ? 48.818 72.598 36.818 1.00 51.98 125 LEU A N 1
ATOM 1001 C CA . LEU A 1 128 ? 49.521 73.885 36.820 1.00 52.89 125 LEU A CA 1
ATOM 1002 C C . LEU A 1 128 ? 50.488 74.023 38.002 1.00 57.13 125 LEU A C 1
ATOM 1003 O O . LEU A 1 128 ? 51.614 74.483 37.810 1.00 56.57 125 LEU A O 1
ATOM 1008 N N . LEU A 1 129 ? 50.060 73.611 39.213 1.00 54.15 126 LEU A N 1
ATOM 1009 C CA . LEU A 1 129 ? 50.895 73.689 40.413 1.00 54.52 126 LEU A CA 1
ATOM 1010 C C . LEU A 1 129 ? 52.072 72.709 40.389 1.00 57.45 126 LEU A C 1
ATOM 1011 O O . LEU A 1 129 ? 53.076 72.947 41.060 1.00 57.27 126 LEU A O 1
ATOM 1016 N N . ALA A 1 130 ? 51.961 71.629 39.599 1.00 53.31 127 ALA A N 1
ATOM 1017 C CA . ALA A 1 130 ? 53.030 70.640 39.452 1.00 52.78 127 ALA A CA 1
ATOM 1018 C C . ALA A 1 130 ? 54.133 71.128 38.497 1.00 55.90 127 ALA A C 1
ATOM 1019 O O . ALA A 1 130 ? 55.222 70.568 38.518 1.00 54.84 127 ALA A O 1
ATOM 1021 N N . LEU A 1 131 ? 53.859 72.156 37.669 1.00 53.11 128 LEU A N 1
ATOM 1022 C CA . LEU A 1 131 ? 54.810 72.653 36.659 1.00 53.23 128 LEU A CA 1
ATOM 1023 C C . LEU A 1 131 ? 56.141 73.201 37.238 1.00 58.51 128 LEU A C 1
ATOM 1024 O O . LEU A 1 131 ? 57.173 72.769 36.726 1.00 58.11 128 LEU A O 1
ATOM 1029 N N . PRO A 1 132 ? 56.199 74.066 38.292 1.00 55.94 129 PRO A N 1
ATOM 1030 C CA . PRO A 1 132 ? 57.517 74.531 38.781 1.00 56.11 129 PRO A CA 1
ATOM 1031 C C . PRO A 1 132 ? 58.486 73.430 39.226 1.00 59.67 129 PRO A C 1
ATOM 1032 O O . PRO A 1 132 ? 59.693 73.569 39.021 1.00 60.36 129 PRO A O 1
ATOM 1036 N N . GLY A 1 133 ? 57.950 72.348 39.792 1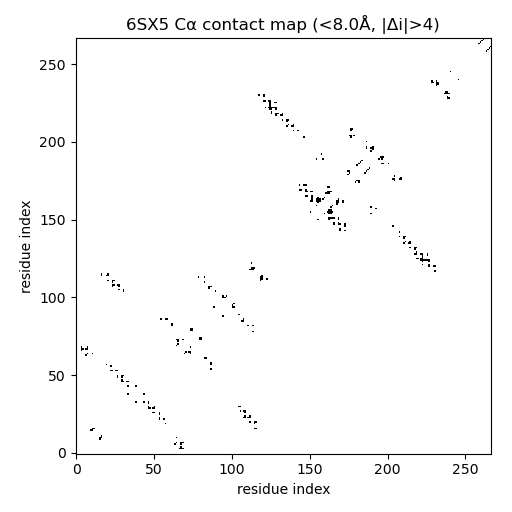.00 54.64 130 GLY A N 1
ATOM 1037 C CA . GLY A 1 133 ? 58.721 71.206 40.273 1.00 53.84 130 GLY A CA 1
ATOM 1038 C C . GLY A 1 133 ? 59.399 70.366 39.204 1.00 56.40 130 GLY A C 1
ATOM 1039 O O . GLY A 1 133 ? 60.293 69.578 39.522 1.00 56.26 130 GLY A O 1
ATOM 1040 N N . VAL A 1 134 ? 58.971 70.502 37.936 1.00 51.35 131 VAL A N 1
ATOM 1041 C CA . VAL A 1 134 ? 59.569 69.783 36.802 1.00 50.59 131 VAL A CA 1
ATOM 1042 C C . VAL A 1 134 ? 60.338 70.752 35.880 1.00 53.72 131 VAL A C 1
ATOM 1043 O O . VAL A 1 134 ? 60.815 70.336 34.827 1.00 52.77 131 VAL A O 1
ATOM 1047 N N . GLY A 1 135 ? 60.433 72.024 36.290 1.00 50.68 132 GLY A N 1
ATOM 1048 C CA . GLY A 1 135 ? 61.095 73.094 35.545 1.00 50.14 132 GLY A CA 1
ATOM 1049 C C . GLY A 1 135 ? 62.502 72.772 35.086 1.00 52.43 132 GLY A C 1
ATOM 1050 O O . GLY A 1 135 ? 62.859 73.057 33.943 1.00 51.89 132 GLY A O 1
ATOM 1051 N N . SER A 1 136 ? 63.300 72.160 35.972 1.00 48.42 133 SER A N 1
ATOM 1052 C CA . SER A 1 136 ? 64.684 71.781 35.702 1.00 47.62 133 SER A CA 1
ATOM 1053 C C . SER A 1 136 ? 64.792 70.606 34.740 1.00 49.24 133 SER A C 1
ATOM 1054 O O . SER A 1 136 ? 65.708 70.593 33.921 1.00 48.38 133 SER A O 1
ATOM 1057 N N . VAL A 1 137 ? 63.841 69.636 34.815 1.00 43.90 134 VAL A N 1
ATOM 1058 C CA . VAL A 1 137 ? 63.783 68.479 33.910 1.00 42.46 134 VAL A CA 1
ATOM 1059 C C . VAL A 1 137 ? 63.409 68.992 32.520 1.00 45.29 134 VAL A C 1
ATOM 1060 O O . VAL A 1 137 ? 64.010 68.570 31.528 1.00 44.63 134 VAL A O 1
ATOM 1064 N N . ALA A 1 138 ? 62.430 69.917 32.461 1.00 41.84 135 ALA A N 1
ATOM 1065 C CA . ALA A 1 138 ? 61.957 70.540 31.221 1.00 42.46 135 ALA A CA 1
ATOM 1066 C C . ALA A 1 138 ? 63.069 71.397 30.583 1.00 45.38 135 ALA A C 1
ATOM 1067 O O . ALA A 1 138 ? 63.206 71.393 29.364 1.00 44.87 135 ALA A O 1
ATOM 1069 N N . ALA A 1 139 ? 63.857 72.116 31.411 1.00 42.09 136 ALA A N 1
ATOM 1070 C CA . ALA A 1 139 ? 65.000 72.931 30.966 1.00 42.29 136 ALA A CA 1
ATOM 1071 C C . ALA A 1 139 ? 66.080 72.018 30.366 1.00 47.27 136 ALA A C 1
ATOM 1072 O O . ALA A 1 139 ? 66.630 72.351 29.321 1.00 47.59 136 ALA A O 1
ATOM 1074 N N . LEU A 1 140 ? 66.342 70.848 31.000 1.00 43.64 137 LEU A N 1
ATOM 1075 C CA . LEU A 1 140 ? 67.306 69.857 30.518 1.00 43.63 137 LEU A CA 1
ATOM 1076 C C . LEU A 1 140 ? 66.906 69.342 29.121 1.00 45.16 137 LEU A C 1
ATOM 1077 O O . LEU A 1 140 ? 67.757 69.268 28.225 1.00 43.55 137 LEU A O 1
ATOM 1082 N N . LEU A 1 141 ? 65.610 69.021 28.935 1.00 39.39 138 LEU A N 1
ATOM 1083 C CA . LEU A 1 141 ? 65.096 68.560 27.649 1.00 38.28 138 LEU A CA 1
ATOM 1084 C C . LEU A 1 141 ? 65.248 69.650 26.570 1.00 42.97 138 LEU A C 1
ATOM 1085 O O . LEU A 1 141 ? 65.636 69.348 25.446 1.00 41.56 138 LEU A O 1
ATOM 1090 N N . THR A 1 142 ? 64.951 70.909 26.930 1.00 41.48 139 THR A N 1
ATOM 1091 C CA . THR A 1 142 ? 65.093 72.076 26.055 1.00 42.53 139 THR A CA 1
ATOM 1092 C C . THR A 1 142 ? 66.566 72.226 25.617 1.00 45.80 139 THR A C 1
ATOM 1093 O O . THR A 1 142 ? 66.833 72.403 24.431 1.00 45.86 139 THR A O 1
ATOM 1097 N N . VAL A 1 143 ? 67.505 72.104 26.566 1.00 43.04 140 VAL A N 1
ATOM 1098 C CA . VAL A 1 143 ? 68.948 72.178 26.298 1.00 42.81 140 VAL A CA 1
ATOM 1099 C C . VAL A 1 143 ? 69.375 71.050 25.324 1.00 44.79 140 VAL A C 1
ATOM 1100 O O . VAL A 1 143 ? 70.069 71.326 24.344 1.00 44.04 140 VAL A O 1
ATOM 1104 N N . VAL A 1 144 ? 68.946 69.801 25.589 1.00 40.42 141 VAL A N 1
ATOM 1105 C CA . VAL A 1 144 ? 69.262 68.652 24.728 1.00 39.33 141 VAL A CA 1
ATOM 1106 C C . VAL A 1 144 ? 68.731 68.902 23.309 1.00 41.55 141 VAL A C 1
ATOM 1107 O O . VAL A 1 144 ? 69.459 68.662 22.341 1.00 40.21 141 VAL A O 1
ATOM 1111 N N . PHE A 1 145 ? 67.497 69.438 23.194 1.00 37.59 142 PHE A N 1
ATOM 1112 C CA . PHE A 1 145 ? 66.885 69.727 21.894 1.00 37.62 142 PHE A CA 1
ATOM 1113 C C . PHE A 1 145 ? 67.656 70.769 21.116 1.00 42.32 142 PHE A C 1
ATOM 1114 O O . PHE A 1 145 ? 67.934 70.549 19.943 1.00 42.89 142 PHE A O 1
ATOM 1122 N N . TYR A 1 146 ? 68.044 71.875 21.777 1.00 39.30 143 TYR A N 1
ATOM 1123 C CA . TYR A 1 146 ? 68.785 72.953 21.136 1.00 39.52 143 TYR A CA 1
ATOM 1124 C C . TYR A 1 146 ? 70.137 72.477 20.609 1.00 42.98 143 TYR A C 1
ATOM 1125 O O . TYR A 1 146 ? 70.462 72.724 19.454 1.00 40.99 143 TYR A O 1
ATOM 1134 N N . ILE A 1 147 ? 70.894 71.753 21.447 1.00 41.07 144 ILE A N 1
ATOM 1135 C CA . ILE A 1 147 ? 72.211 71.218 21.092 1.00 40.83 144 ILE A CA 1
ATOM 1136 C C . ILE A 1 147 ? 72.068 70.296 19.906 1.00 41.95 144 ILE A C 1
ATOM 1137 O O . ILE A 1 147 ? 72.778 70.472 18.922 1.00 41.27 144 ILE A O 1
ATOM 1142 N N . ALA A 1 148 ? 71.132 69.334 19.999 1.00 37.37 145 ALA A N 1
ATOM 1143 C CA . ALA A 1 148 ? 70.858 68.370 18.944 1.00 37.26 145 ALA A CA 1
ATOM 1144 C C . ALA A 1 148 ? 70.448 69.055 17.638 1.00 39.66 145 ALA A C 1
ATOM 1145 O O . ALA A 1 148 ? 70.902 68.626 16.589 1.00 39.24 145 ALA A O 1
ATOM 1147 N N . ALA A 1 149 ? 69.602 70.109 17.699 1.00 35.66 146 ALA A N 1
ATOM 1148 C CA . ALA A 1 149 ? 69.146 70.811 16.494 1.00 35.85 146 ALA A CA 1
ATOM 1149 C C . ALA A 1 149 ? 70.248 71.583 15.793 1.00 40.21 146 ALA A C 1
ATOM 1150 O O . ALA A 1 149 ? 70.285 71.607 14.561 1.00 38.65 146 ALA A O 1
ATOM 1152 N N . VAL A 1 150 ? 71.185 72.149 16.562 1.00 38.01 147 VAL A N 1
ATOM 1153 C CA . VAL A 1 150 ? 72.346 72.840 15.994 1.00 38.47 147 VAL A CA 1
ATOM 1154 C C . VAL A 1 150 ? 73.244 71.798 15.303 1.00 42.32 147 VAL A C 1
ATOM 1155 O O . VAL A 1 150 ? 73.627 72.008 14.152 1.00 40.33 147 VAL A O 1
ATOM 1159 N N . MET A 1 151 ? 73.537 70.671 15.992 1.00 40.00 148 MET A N 1
ATOM 1160 C CA . MET A 1 151 ? 74.354 69.562 15.467 1.00 40.80 148 MET A CA 1
ATOM 1161 C C . MET A 1 151 ? 73.737 68.987 14.184 1.00 42.71 148 MET A C 1
ATOM 1162 O O . MET A 1 151 ? 74.453 68.819 13.204 1.00 42.31 148 MET A O 1
ATOM 1167 N N . ALA A 1 152 ? 72.417 68.686 14.203 1.00 36.56 149 ALA A N 1
ATOM 1168 C CA . ALA A 1 152 ? 71.683 68.114 13.064 1.00 35.15 149 ALA A CA 1
ATOM 1169 C C . ALA A 1 152 ? 71.697 69.043 11.855 1.00 38.17 149 ALA A C 1
ATOM 1170 O O . ALA A 1 152 ? 71.925 68.575 10.742 1.00 37.85 149 ALA A O 1
ATOM 1172 N N . THR A 1 153 ? 71.486 70.358 12.072 1.00 36.28 150 THR A N 1
ATOM 1173 C CA . THR A 1 153 ? 71.527 71.367 11.006 1.00 36.92 150 THR A CA 1
ATOM 1174 C C . THR A 1 153 ? 72.904 71.383 10.326 1.00 42.39 150 THR A C 1
ATOM 1175 O O . THR A 1 153 ? 72.970 71.307 9.097 1.00 39.93 150 THR A O 1
ATOM 1179 N N . ASN A 1 154 ? 73.9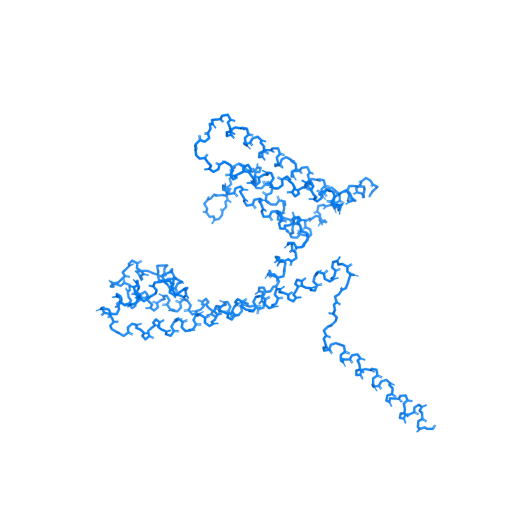86 71.443 11.128 1.00 40.07 151 ASN A N 1
ATOM 1180 C CA . ASN A 1 154 ? 75.366 71.455 10.625 1.00 40.56 151 ASN A CA 1
ATOM 1181 C C . ASN A 1 154 ? 75.734 70.147 9.940 1.00 43.51 151 ASN A C 1
ATOM 1182 O O . ASN A 1 154 ? 76.389 70.175 8.916 1.00 43.07 151 ASN A O 1
ATOM 1187 N N . LEU A 1 155 ? 75.337 69.009 10.518 1.00 40.32 152 LEU A N 1
ATOM 1188 C CA . LEU A 1 155 ? 75.662 67.692 9.965 1.00 39.88 152 LEU A CA 1
ATOM 1189 C C . LEU A 1 155 ? 74.885 67.311 8.701 1.00 40.60 152 LEU A C 1
ATOM 1190 O O . LEU A 1 155 ? 75.470 66.743 7.784 1.00 39.29 152 LEU A O 1
ATOM 1195 N N . TYR A 1 156 ? 73.563 67.544 8.690 1.00 36.04 153 TYR A N 1
ATOM 1196 C CA . TYR A 1 156 ? 72.655 67.040 7.639 1.00 34.64 153 TYR A CA 1
ATOM 1197 C C . TYR A 1 156 ? 71.901 68.068 6.831 1.00 37.94 153 TYR A C 1
ATOM 1198 O O . TYR A 1 156 ? 71.132 67.689 5.947 1.00 37.53 153 TYR A O 1
ATOM 1207 N N . GLY A 1 157 ? 72.060 69.340 7.163 1.00 34.81 154 GLY A N 1
ATOM 1208 C CA . GLY A 1 157 ? 71.329 70.407 6.490 1.00 34.50 154 GLY A CA 1
ATOM 1209 C C . GLY A 1 157 ? 71.559 70.516 5.000 1.00 37.75 154 GLY A C 1
ATOM 1210 O O . GLY A 1 157 ? 70.618 70.763 4.246 1.00 37.83 154 GLY A O 1
ATOM 1211 N N . ALA A 1 158 ? 72.791 70.322 4.566 1.00 35.05 155 ALA A N 1
ATOM 1212 C CA . ALA A 1 158 ? 73.133 70.463 3.150 1.00 36.45 155 ALA A CA 1
ATOM 1213 C C . ALA A 1 158 ? 72.697 69.254 2.332 1.00 41.01 155 ALA A C 1
ATOM 1214 O O . ALA A 1 158 ? 72.371 69.420 1.170 1.00 43.19 155 ALA A O 1
ATOM 1216 N N . THR A 1 159 ? 72.629 68.057 2.940 1.00 36.53 156 THR A N 1
ATOM 1217 C CA . THR A 1 159 ? 72.234 66.855 2.197 1.00 35.98 156 THR A CA 1
ATOM 1218 C C . THR A 1 159 ? 70.758 66.496 2.387 1.00 38.39 156 THR A C 1
ATOM 1219 O O . THR A 1 159 ? 70.216 65.793 1.563 1.00 37.36 156 THR A O 1
ATOM 1223 N N . PHE A 1 160 ? 70.112 66.989 3.452 1.00 34.01 157 PHE A N 1
ATOM 1224 C CA . PHE A 1 160 ? 68.701 66.712 3.761 1.00 31.89 157 PHE A CA 1
ATOM 1225 C C . PHE A 1 160 ? 68.050 68.029 4.171 1.00 34.20 157 PHE A C 1
ATOM 1226 O O . PHE A 1 160 ? 67.704 68.205 5.348 1.00 35.01 157 PHE A O 1
ATOM 1234 N N . PRO A 1 161 ? 67.969 69.013 3.240 1.00 30.41 158 PRO A N 1
ATOM 1235 C CA . PRO A 1 161 ? 67.476 70.351 3.625 1.00 31.01 158 PRO A CA 1
ATOM 1236 C C . PRO A 1 161 ? 66.014 70.448 4.022 1.00 36.70 158 PRO A C 1
ATOM 1237 O O . PRO A 1 161 ? 65.676 71.403 4.707 1.00 36.77 158 PRO A O 1
ATOM 1241 N N . GLU A 1 162 ? 65.151 69.525 3.572 1.00 33.66 159 GLU A N 1
ATOM 1242 C CA . GLU A 1 162 ? 63.729 69.557 3.961 1.00 34.77 159 GLU A CA 1
ATOM 1243 C C . GLU A 1 162 ? 63.575 69.246 5.448 1.00 36.87 159 GLU A C 1
ATOM 1244 O O . GLU A 1 162 ? 62.675 69.771 6.098 1.00 39.17 159 GLU A O 1
ATOM 1250 N N . TRP A 1 163 ? 64.418 68.349 5.968 1.00 31.36 160 TRP A N 1
ATOM 1251 C CA . TRP A 1 163 ? 64.327 67.897 7.352 1.00 28.36 160 TRP A CA 1
ATOM 1252 C C . TRP A 1 163 ? 65.256 68.652 8.276 1.00 32.81 160 TRP A C 1
ATOM 1253 O O . TRP A 1 163 ? 64.957 68.803 9.461 1.00 30.82 160 TRP A O 1
ATOM 1264 N N . PHE A 1 164 ? 66.405 69.094 7.759 1.00 29.65 161 PHE A N 1
ATOM 1265 C CA . PHE A 1 164 ? 67.423 69.696 8.610 1.00 29.23 161 PHE A CA 1
ATOM 1266 C C . PHE A 1 164 ? 68.061 70.963 8.052 1.00 36.13 161 PHE A C 1
ATOM 1267 O O . PH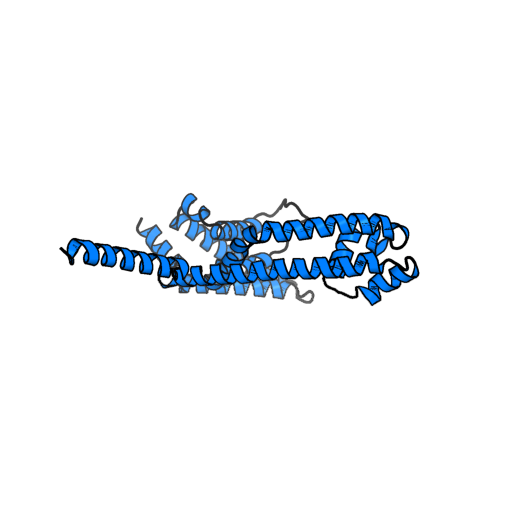E A 1 164 ? 69.056 71.407 8.619 1.00 35.81 161 PHE A O 1
ATOM 1275 N N . GLY A 1 165 ? 67.485 71.543 6.984 1.00 33.96 162 GLY A N 1
ATOM 1276 C CA . GLY A 1 165 ? 68.035 72.725 6.298 1.00 34.14 162 GLY A CA 1
ATOM 1277 C C . GLY A 1 165 ? 68.300 73.954 7.141 1.00 40.20 162 GLY A C 1
ATOM 1278 O O . GLY A 1 165 ? 69.133 74.788 6.780 1.00 39.72 162 GLY A O 1
ATOM 1279 N N . ASP A 1 166 ? 67.555 74.107 8.233 1.00 38.48 163 ASP A N 1
ATOM 1280 C CA . ASP A 1 166 ? 67.745 75.211 9.171 1.00 38.51 163 ASP A CA 1
ATOM 1281 C C . ASP A 1 166 ? 67.342 74.721 10.555 1.00 42.20 163 ASP A C 1
ATOM 1282 O O . ASP A 1 166 ? 66.763 73.637 10.677 1.00 41.17 163 ASP A O 1
ATOM 1287 N N . LEU A 1 167 ? 67.622 75.522 11.578 1.00 38.78 164 LEU A N 1
ATOM 1288 C CA . LEU A 1 167 ? 67.338 75.228 12.982 1.00 39.65 164 LEU A CA 1
ATOM 1289 C C . LEU A 1 167 ? 65.876 74.854 13.263 1.00 39.73 164 LEU A C 1
ATOM 1290 O O . LEU A 1 167 ? 65.617 73.903 13.982 1.00 38.16 164 LEU A O 1
ATOM 1295 N N . SER A 1 168 ? 64.935 75.601 12.695 1.00 37.31 165 SER A N 1
ATOM 1296 C CA . SER A 1 168 ? 63.500 75.379 12.840 1.00 37.90 165 SER A CA 1
ATOM 1297 C C . SER A 1 168 ? 63.068 74.019 12.285 1.00 40.16 165 SER A C 1
ATOM 1298 O O . SER A 1 168 ? 62.275 73.327 12.920 1.00 39.57 165 SER A O 1
ATOM 1301 N N . LYS A 1 169 ? 63.614 73.637 11.119 1.00 35.25 166 LYS A N 1
ATOM 1302 C CA . LYS A 1 169 ? 63.335 72.349 10.471 1.00 33.89 166 LYS A CA 1
ATOM 1303 C C . LYS A 1 169 ? 63.931 71.246 11.308 1.00 35.94 166 LYS A C 1
ATOM 1304 O O . LYS A 1 169 ? 63.270 70.233 11.523 1.00 33.51 166 LYS A O 1
ATOM 1310 N N . SER A 1 170 ? 65.162 71.450 11.812 1.00 31.88 167 SER A N 1
ATOM 1311 C CA . SER A 1 170 ? 65.807 70.432 12.654 1.00 31.67 167 SER A CA 1
ATOM 1312 C C . SER A 1 170 ? 65.053 70.178 13.935 1.00 33.32 167 SER A C 1
ATOM 1313 O O . SER A 1 170 ? 64.860 69.024 14.269 1.00 30.35 167 SER A O 1
ATOM 1316 N N . LEU A 1 171 ? 64.576 71.248 14.622 1.00 30.91 168 LEU A N 1
ATOM 1317 C CA . LEU A 1 171 ? 63.799 71.129 15.871 1.00 30.56 168 LEU A CA 1
ATOM 1318 C C . LEU A 1 171 ? 62.515 70.337 15.614 1.00 33.53 168 LEU A C 1
ATOM 1319 O O . LEU A 1 171 ? 62.147 69.466 16.393 1.00 32.52 168 LEU A O 1
ATOM 1324 N N . TYR A 1 172 ? 61.826 70.663 14.531 1.00 31.91 169 TYR A N 1
ATOM 1325 C CA . TYR A 1 172 ? 60.612 69.941 14.163 1.00 31.60 169 TYR A CA 1
ATOM 1326 C C . TYR A 1 172 ? 60.886 68.455 13.904 1.00 34.34 169 TYR A C 1
ATOM 1327 O O . TYR A 1 172 ? 60.187 67.612 14.478 1.00 34.40 169 TYR A O 1
ATOM 1336 N N . THR A 1 173 ? 61.896 68.111 13.073 1.00 30.40 170 THR A N 1
ATOM 1337 C CA . THR A 1 173 ? 62.101 66.676 12.822 1.00 29.59 170 THR A CA 1
ATOM 1338 C C . THR A 1 173 ? 62.703 65.966 14.019 1.00 31.69 170 THR A C 1
ATOM 1339 O O . THR A 1 173 ? 62.407 64.787 14.179 1.00 29.80 170 THR A O 1
ATOM 1343 N N . LEU A 1 174 ? 63.420 66.668 14.914 1.00 29.43 171 LEU A N 1
ATOM 1344 C CA . LEU A 1 174 ? 63.893 66.007 16.138 1.00 29.30 171 LEU A CA 1
ATOM 1345 C C . LEU A 1 174 ? 62.745 65.751 17.108 1.00 31.83 171 LEU A C 1
ATOM 1346 O O . LEU A 1 174 ? 62.773 64.750 17.835 1.00 31.52 171 LEU A O 1
ATOM 1351 N N . PHE A 1 175 ? 61.707 66.620 17.078 1.00 28.72 172 PHE A N 1
ATOM 1352 C CA . PHE A 1 175 ? 60.498 66.412 17.889 1.00 28.58 172 PHE A CA 1
ATOM 1353 C C . PHE A 1 175 ? 59.805 65.162 17.340 1.00 30.39 172 PHE A C 1
ATOM 1354 O O . PHE A 1 175 ? 59.434 64.290 18.109 1.00 32.05 172 PHE A O 1
ATOM 1362 N N . GLN A 1 176 ? 59.679 65.054 16.008 1.00 27.42 173 GLN A N 1
ATOM 1363 C CA . GLN A 1 176 ? 59.116 63.877 15.344 1.00 26.88 173 GLN A CA 1
ATOM 1364 C C . GLN A 1 176 ? 59.930 62.602 15.731 1.00 29.75 173 GLN A C 1
ATOM 1365 O O . GLN A 1 176 ? 59.352 61.564 16.068 1.00 29.41 173 GLN A O 1
ATOM 1371 N N . VAL A 1 177 ? 61.259 62.709 15.700 1.00 27.09 174 VAL A N 1
ATOM 1372 C CA . VAL A 1 177 ? 62.165 61.601 16.046 1.00 26.77 17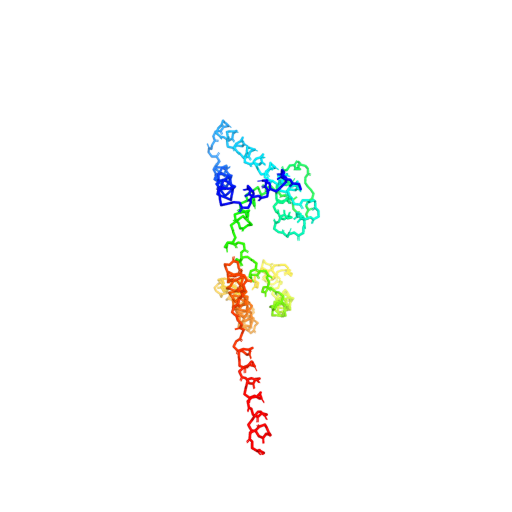4 VAL A CA 1
ATOM 1373 C C . VAL A 1 177 ? 61.946 61.167 17.518 1.00 31.15 174 VAL A C 1
ATOM 1374 O O . VAL A 1 177 ? 61.785 59.981 17.766 1.00 31.14 174 VAL A O 1
ATOM 1378 N N . MET A 1 178 ? 61.850 62.131 18.453 1.00 27.25 175 MET A N 1
ATOM 1379 C CA . MET A 1 178 ? 61.596 61.833 19.873 1.00 27.87 175 MET A CA 1
ATOM 1380 C C . MET A 1 178 ? 60.250 61.086 20.065 1.00 31.56 175 MET A C 1
ATOM 1381 O O . MET A 1 178 ? 60.172 60.182 20.891 1.00 31.58 175 MET A O 1
ATOM 1386 N N . THR A 1 179 ? 59.226 61.426 19.271 1.00 27.79 176 THR A N 1
ATOM 1387 C CA . THR A 1 179 ? 57.935 60.720 19.339 1.00 27.06 176 THR A CA 1
ATOM 1388 C C . THR A 1 179 ? 58.003 59.364 18.623 1.00 30.54 176 THR A C 1
ATOM 1389 O O . THR A 1 179 ? 56.996 58.666 18.574 1.00 27.36 176 THR A O 1
ATOM 1393 N N . LEU A 1 180 ? 59.185 59.005 18.045 1.00 27.95 177 LEU A N 1
ATOM 1394 C CA . LEU A 1 180 ? 59.420 57.722 17.358 1.00 26.90 177 LEU A CA 1
ATOM 1395 C C . LEU A 1 180 ? 58.614 57.567 16.082 1.00 29.54 177 LEU A C 1
ATOM 1396 O O . LEU A 1 180 ? 58.492 56.462 15.577 1.00 30.35 177 LEU A O 1
ATOM 1401 N N . GLU A 1 181 ? 58.075 58.658 15.544 1.00 25.84 178 GLU A N 1
ATOM 1402 C CA . GLU A 1 181 ? 57.202 58.592 14.378 1.00 25.08 178 GLU A CA 1
ATOM 1403 C C . GLU A 1 181 ? 58.010 58.495 13.089 1.00 27.94 178 GLU A C 1
ATOM 1404 O O . GLU A 1 181 ? 58.668 59.454 12.710 1.00 27.43 178 GLU A O 1
ATOM 1410 N N . SER A 1 182 ? 57.987 57.315 12.433 1.00 26.54 179 SER A N 1
ATOM 1411 C CA . SER A 1 182 ? 58.744 56.996 11.200 1.00 27.35 179 SER A CA 1
ATOM 1412 C C . SER A 1 182 ? 60.213 57.351 11.370 1.00 28.99 179 SER A C 1
ATOM 1413 O O . SER A 1 182 ? 60.849 57.727 10.394 1.00 28.15 179 SER A O 1
ATOM 1416 N N . TRP A 1 183 ? 60.742 57.322 12.606 1.00 26.61 180 TRP A N 1
ATOM 1417 C CA . TRP A 1 183 ? 62.097 57.810 12.839 1.00 26.14 180 TRP A CA 1
ATOM 1418 C C . TRP A 1 183 ? 63.143 57.084 11.975 1.00 29.46 180 TRP A C 1
ATOM 1419 O O . TRP A 1 183 ? 64.091 57.704 11.517 1.00 29.04 180 TRP A O 1
ATOM 1430 N N . SER A 1 184 ? 62.961 55.780 11.757 1.00 26.47 181 SER A N 1
ATOM 1431 C CA . SER A 1 184 ? 63.940 54.987 11.029 1.00 26.06 181 SER A CA 1
ATOM 1432 C C . SER A 1 184 ? 63.622 54.871 9.569 1.00 29.80 181 SER A C 1
ATOM 1433 O O . SER A 1 184 ? 64.441 55.269 8.754 1.00 29.46 181 SER A O 1
ATOM 1436 N N . MET A 1 185 ? 62.467 54.305 9.222 1.00 26.84 182 MET A N 1
ATOM 1437 C CA . MET A 1 185 ? 62.102 54.153 7.808 1.00 27.20 182 MET A CA 1
ATOM 1438 C C . MET A 1 185 ? 61.954 55.492 7.095 1.00 30.02 182 MET A C 1
ATOM 1439 O O . MET A 1 185 ? 62.262 55.573 5.922 1.00 29.68 182 MET A O 1
ATOM 1444 N N . GLY A 1 186 ? 61.453 56.504 7.793 1.00 26.84 183 GLY A N 1
ATOM 1445 C CA . GLY A 1 186 ? 61.204 57.807 7.185 1.00 26.38 183 GLY A CA 1
ATOM 1446 C C . GLY A 1 186 ? 62.382 58.760 7.240 1.00 30.67 183 GLY A C 1
ATOM 1447 O O . GLY A 1 186 ? 62.574 59.524 6.310 1.00 30.00 183 GLY A O 1
ATOM 1448 N N . ILE A 1 187 ? 63.164 58.742 8.326 1.00 28.06 184 ILE A N 1
ATOM 1449 C CA . ILE A 1 187 ? 64.280 59.692 8.492 1.00 27.36 184 ILE A CA 1
ATOM 1450 C C . ILE A 1 187 ? 65.681 59.058 8.504 1.00 30.44 184 ILE A C 1
ATOM 1451 O O . ILE A 1 187 ? 66.503 59.405 7.671 1.00 29.23 184 ILE A O 1
ATOM 1456 N N . VAL A 1 188 ? 65.991 58.236 9.513 1.00 26.98 185 VAL A N 1
ATOM 1457 C CA . VAL A 1 188 ? 67.371 57.787 9.745 1.00 26.03 185 VAL A CA 1
ATOM 1458 C C . VAL A 1 188 ? 67.886 56.796 8.666 1.00 28.83 185 VAL A C 1
ATOM 1459 O O . VAL A 1 188 ? 69.025 56.978 8.253 1.00 29.35 185 VAL A O 1
ATOM 1463 N N . ARG A 1 189 ? 67.105 55.821 8.169 1.00 24.98 186 ARG A N 1
ATOM 1464 C CA . ARG A 1 189 ? 67.677 54.957 7.090 1.00 24.96 186 ARG A CA 1
ATOM 1465 C C . ARG A 1 189 ? 67.954 55.834 5.840 1.00 29.65 186 ARG A C 1
ATOM 1466 O O . ARG A 1 189 ? 69.059 55.755 5.326 1.00 31.79 186 ARG A O 1
ATOM 1474 N N . PRO A 1 190 ? 67.078 56.765 5.387 1.00 27.48 187 PRO A N 1
ATOM 1475 C CA . PRO A 1 190 ? 67.483 57.631 4.245 1.00 28.75 187 PRO A CA 1
ATOM 1476 C C . PRO A 1 190 ? 68.719 58.468 4.581 1.00 30.80 187 PRO A C 1
ATOM 1477 O O . PRO A 1 190 ? 69.599 58.566 3.744 1.00 31.31 187 PRO A O 1
ATOM 1481 N N . VAL A 1 191 ? 68.857 58.982 5.827 1.00 28.32 188 VAL A N 1
ATOM 1482 C CA . VAL A 1 191 ? 70.061 59.774 6.173 1.00 28.02 188 VAL A CA 1
ATOM 1483 C C . VAL A 1 191 ? 71.307 58.871 6.110 1.00 34.72 188 VAL A C 1
ATOM 1484 O O . VAL A 1 191 ? 72.333 59.304 5.595 1.00 34.86 188 VAL A O 1
ATOM 1488 N N . MET A 1 192 ? 71.213 57.623 6.629 1.00 32.78 189 MET A N 1
ATOM 1489 C CA . MET A 1 192 ? 72.359 56.697 6.668 1.00 33.44 189 MET A CA 1
ATOM 1490 C C . MET A 1 192 ? 72.837 56.267 5.314 1.00 37.81 189 MET A C 1
ATOM 1491 O O . MET A 1 192 ? 73.996 55.912 5.193 1.00 38.13 189 MET A O 1
ATOM 1496 N N . ASN A 1 193 ? 71.962 56.304 4.299 1.00 36.25 190 ASN A N 1
ATOM 1497 C CA . ASN A 1 193 ? 72.319 56.014 2.906 1.00 36.71 190 ASN A CA 1
ATOM 1498 C C . ASN A 1 193 ? 73.429 56.978 2.465 1.00 41.17 190 ASN A C 1
ATOM 1499 O O . ASN A 1 193 ? 74.288 56.588 1.677 1.00 41.87 190 ASN A O 1
ATOM 1504 N N . VAL A 1 194 ? 73.429 58.228 3.005 1.00 37.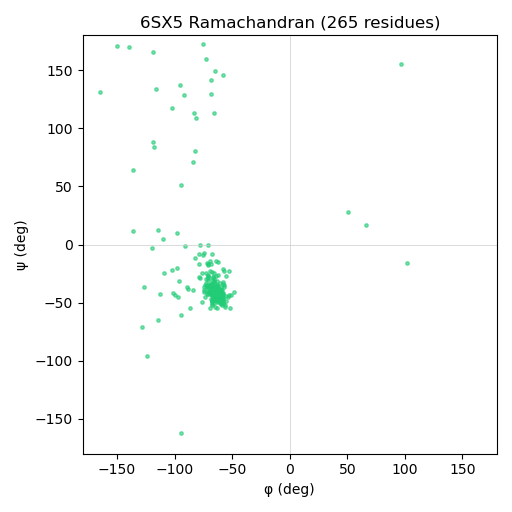06 191 VAL A N 1
ATOM 1505 C CA . VAL A 1 194 ? 74.443 59.253 2.690 1.00 36.64 191 VAL A CA 1
ATOM 1506 C C . VAL A 1 194 ? 75.504 59.351 3.820 1.00 40.71 191 VAL A C 1
ATOM 1507 O O . VAL A 1 194 ? 76.694 59.471 3.533 1.00 41.06 191 VAL A O 1
ATOM 1511 N N . HIS A 1 195 ? 75.071 59.301 5.095 1.00 36.18 192 HIS A N 1
ATOM 1512 C CA . HIS A 1 195 ? 75.951 59.424 6.265 1.00 35.96 192 HIS A CA 1
ATOM 1513 C C . HIS A 1 195 ? 75.877 58.119 7.064 1.00 40.59 192 HIS A C 1
ATOM 1514 O O . HIS A 1 195 ? 75.118 58.060 8.015 1.00 40.96 192 HIS A O 1
ATOM 1521 N N . PRO A 1 196 ? 76.657 57.070 6.699 1.00 39.32 193 PRO A N 1
ATOM 1522 C CA . PRO A 1 196 ? 76.521 55.757 7.368 1.00 39.01 193 PRO A CA 1
ATOM 1523 C C . PRO A 1 196 ? 76.609 55.711 8.892 1.00 40.54 193 PRO A C 1
ATOM 1524 O O . PRO A 1 196 ? 76.107 54.759 9.470 1.00 40.21 193 PRO A O 1
ATOM 1528 N N . ASN A 1 197 ? 77.233 56.695 9.538 1.00 36.67 194 ASN A N 1
ATOM 1529 C CA . ASN A 1 197 ? 77.349 56.698 10.997 1.00 36.12 194 ASN A CA 1
ATOM 1530 C C . ASN A 1 197 ? 76.309 57.564 11.681 1.00 38.14 194 ASN A C 1
ATOM 1531 O O . ASN A 1 197 ? 76.424 57.798 12.883 1.00 38.25 194 ASN A O 1
ATOM 1536 N N . ALA A 1 198 ? 75.297 58.047 10.941 1.00 33.47 195 ALA A N 1
ATOM 1537 C CA . ALA A 1 198 ? 74.254 58.916 11.512 1.00 33.33 195 ALA A CA 1
ATOM 1538 C C . ALA A 1 198 ? 73.505 58.285 12.708 1.00 37.89 195 ALA A C 1
ATOM 1539 O O . ALA A 1 198 ? 72.988 59.026 13.543 1.00 36.87 195 ALA A O 1
ATOM 1541 N N . TRP A 1 199 ? 73.500 56.926 12.815 1.00 35.96 196 TRP A N 1
ATOM 1542 C CA . TRP A 1 199 ? 72.863 56.199 13.925 1.00 36.96 196 TRP A CA 1
ATOM 1543 C C . TRP A 1 199 ? 73.540 56.562 15.264 1.00 40.07 196 TRP A C 1
ATOM 1544 O O . TRP A 1 199 ? 72.899 56.483 16.299 1.00 38.52 196 TRP A O 1
ATOM 1555 N N . VAL A 1 200 ? 74.830 56.969 15.225 1.00 38.43 197 VAL A N 1
ATOM 1556 C CA . VAL A 1 200 ? 75.625 57.385 16.402 1.00 39.24 197 VAL A CA 1
ATOM 1557 C C . VAL A 1 200 ? 75.025 58.690 16.954 1.00 40.95 197 VAL A C 1
ATOM 1558 O O . VAL A 1 200 ? 75.150 58.973 18.139 1.00 40.54 197 VAL A O 1
ATOM 1562 N N . PHE A 1 201 ? 74.391 59.486 16.091 1.00 36.08 198 PHE A N 1
ATOM 1563 C CA . PHE A 1 201 ? 73.740 60.705 16.545 1.00 35.16 198 PHE A CA 1
ATOM 1564 C C . PHE A 1 201 ? 72.316 60.384 17.005 1.00 36.57 198 PHE A C 1
ATOM 1565 O O . PHE A 1 201 ? 71.958 60.687 18.137 1.00 35.11 198 PHE A O 1
ATOM 1573 N N . PHE A 1 202 ? 71.511 59.756 16.128 1.00 32.75 199 PHE A N 1
ATOM 1574 C CA . PHE A 1 202 ? 70.078 59.549 16.365 1.00 31.83 199 PHE A CA 1
ATOM 1575 C C . PHE A 1 202 ? 69.698 58.572 17.463 1.00 35.62 199 PHE A C 1
ATOM 1576 O O . PHE A 1 202 ? 68.737 58.864 18.169 1.00 34.82 199 PHE A O 1
ATOM 1584 N N . ILE A 1 203 ? 70.388 57.425 17.599 1.00 32.49 200 ILE A N 1
ATOM 1585 C CA . ILE A 1 203 ? 70.022 56.442 18.635 1.00 32.86 200 ILE A CA 1
ATOM 1586 C C . ILE A 1 203 ? 70.290 57.039 20.055 1.00 37.46 200 ILE A C 1
ATOM 1587 O O . ILE A 1 203 ? 69.343 57.050 20.857 1.00 37.60 200 ILE A O 1
ATOM 1592 N N . PRO A 1 204 ? 71.464 57.652 20.373 1.00 34.58 201 PRO A N 1
ATOM 1593 C CA . PRO A 1 204 ? 71.608 58.285 21.704 1.00 34.43 201 PRO A CA 1
ATOM 1594 C C . PRO A 1 204 ? 70.614 59.445 21.885 1.00 38.20 201 PRO A C 1
ATOM 1595 O O . PRO A 1 204 ? 70.106 59.609 22.986 1.00 37.43 201 PRO A O 1
ATOM 1599 N N . PHE A 1 205 ? 70.292 60.218 20.805 1.00 33.98 202 PHE A N 1
ATOM 1600 C CA . PHE A 1 205 ? 69.287 61.292 20.899 1.00 31.71 202 PHE A CA 1
ATOM 1601 C C . PHE A 1 205 ? 67.941 60.713 21.371 1.00 35.28 202 PHE A C 1
ATOM 1602 O O . PHE A 1 205 ? 67.313 61.284 22.258 1.00 35.31 202 PHE A O 1
ATOM 1610 N N . ILE A 1 206 ? 67.496 59.598 20.763 1.00 31.46 203 ILE A N 1
ATOM 1611 C CA . ILE A 1 206 ? 66.237 58.922 21.129 1.00 30.63 203 ILE A CA 1
ATOM 1612 C C . ILE A 1 206 ? 66.278 58.414 22.568 1.00 33.72 203 ILE A C 1
ATOM 1613 O O . ILE A 1 206 ? 65.337 58.639 23.322 1.00 33.22 203 ILE A O 1
ATOM 1618 N N . MET A 1 207 ? 67.348 57.728 22.944 1.00 32.92 204 MET A N 1
ATOM 1619 C CA . MET A 1 207 ? 67.487 57.169 24.290 1.00 35.07 204 MET A CA 1
ATOM 1620 C C . MET A 1 207 ? 67.390 58.265 25.354 1.00 39.10 204 MET A C 1
ATOM 1621 O O . MET A 1 207 ? 66.625 58.117 26.305 1.00 37.21 204 MET A O 1
ATOM 1626 N N . LEU A 1 208 ? 68.117 59.382 25.149 1.00 37.18 205 LEU A N 1
ATOM 1627 C CA . LEU A 1 208 ? 68.153 60.516 26.067 1.00 38.80 205 LEU A CA 1
ATOM 1628 C C . LEU A 1 208 ? 66.819 61.263 26.151 1.00 38.72 205 LEU A C 1
ATOM 1629 O O . LEU A 1 208 ? 66.376 61.571 27.248 1.00 37.96 205 LEU A O 1
ATOM 1634 N N . THR A 1 209 ? 66.216 61.607 25.010 1.00 33.69 206 THR A N 1
ATOM 1635 C CA . THR A 1 209 ? 64.977 62.393 25.013 1.00 33.16 206 THR A CA 1
ATOM 1636 C C . THR A 1 209 ? 63.763 61.602 25.484 1.00 36.88 206 THR A C 1
ATOM 1637 O O . THR A 1 209 ? 62.924 62.178 26.160 1.00 36.16 206 THR A O 1
ATOM 1641 N N . THR A 1 210 ? 63.656 60.299 25.141 1.00 33.94 207 THR A N 1
ATOM 1642 C CA . THR A 1 210 ? 62.499 59.508 25.571 1.00 33.40 207 THR A CA 1
ATOM 1643 C C . THR A 1 210 ? 62.529 59.310 27.077 1.00 38.48 207 THR A C 1
ATOM 1644 O O . THR A 1 210 ? 61.483 59.368 27.712 1.00 38.22 207 THR A O 1
ATOM 1648 N N . LEU A 1 211 ? 63.727 59.105 27.649 1.00 35.33 208 LEU A N 1
ATOM 1649 C CA . LEU A 1 211 ? 63.889 58.946 29.089 1.00 35.17 208 LEU A CA 1
ATOM 1650 C C . LEU A 1 211 ? 63.518 60.257 29.821 1.00 39.15 208 LEU A C 1
ATOM 1651 O O . LEU A 1 211 ? 62.779 60.217 30.802 1.00 40.44 208 LEU A O 1
ATOM 1656 N N . THR A 1 212 ? 64.018 61.395 29.326 1.00 33.97 209 THR A N 1
ATOM 1657 C CA . THR A 1 212 ? 63.790 62.727 29.893 1.00 34.44 209 THR A CA 1
ATOM 1658 C C . THR A 1 212 ? 62.326 63.160 29.767 1.00 37.97 209 THR A C 1
ATOM 1659 O O . THR A 1 212 ? 61.769 63.684 30.734 1.00 37.60 209 THR A O 1
ATOM 1663 N N . VAL A 1 213 ? 61.699 62.931 28.598 1.00 35.51 210 VAL A N 1
ATOM 1664 C CA . VAL A 1 213 ? 60.296 63.315 28.409 1.00 36.81 210 VAL A CA 1
ATOM 1665 C C . VAL A 1 213 ? 59.381 62.439 29.315 1.00 39.63 210 VAL A C 1
ATOM 1666 O O . VAL A 1 213 ? 58.419 62.959 29.883 1.00 39.13 210 VAL A O 1
ATOM 1670 N N . LEU A 1 214 ? 59.733 61.156 29.507 1.00 36.66 211 LEU A N 1
ATOM 1671 C CA . LEU A 1 214 ? 58.977 60.259 30.385 1.00 38.97 211 LEU A CA 1
ATOM 1672 C C . LEU A 1 214 ? 59.181 60.697 31.843 1.00 43.16 211 LEU A C 1
ATOM 1673 O O . LEU A 1 214 ? 58.229 60.699 32.618 1.00 43.40 211 LEU A O 1
ATOM 1678 N N . ASN A 1 215 ? 60.405 61.129 32.192 1.00 37.97 212 ASN A N 1
ATOM 1679 C CA . ASN A 1 215 ? 60.704 61.673 33.520 1.00 37.91 212 ASN A CA 1
ATOM 1680 C C . ASN A 1 215 ? 59.835 62.933 33.733 1.00 41.46 212 ASN A C 1
ATOM 1681 O O . ASN A 1 215 ? 59.188 63.060 34.768 1.00 40.19 212 ASN A O 1
ATOM 1686 N N . LEU A 1 216 ? 59.787 63.830 32.721 1.00 39.66 213 LEU A N 1
ATOM 1687 C CA . LEU A 1 216 ? 58.985 65.056 32.747 1.00 39.61 213 LEU A CA 1
ATOM 1688 C C . LEU A 1 216 ? 57.493 64.748 32.972 1.00 43.98 213 LEU A C 1
ATOM 1689 O O . LEU A 1 216 ? 56.891 65.317 33.882 1.00 42.70 213 LEU A O 1
ATOM 1694 N N . PHE A 1 217 ? 56.927 63.819 32.180 1.00 41.24 214 PHE A N 1
ATOM 1695 C CA . PHE A 1 217 ? 55.513 63.433 32.250 1.00 41.59 214 PHE A CA 1
ATOM 1696 C C . PHE A 1 217 ? 55.149 62.771 33.556 1.00 44.72 214 PHE A C 1
ATOM 1697 O O . PHE A 1 217 ? 54.157 63.171 34.161 1.00 44.67 214 PHE A O 1
ATOM 1705 N N . ILE A 1 218 ? 55.961 61.801 34.018 1.00 41.27 215 ILE A N 1
ATOM 1706 C CA . ILE A 1 218 ? 55.755 61.122 35.301 1.00 41.55 215 ILE A CA 1
ATOM 1707 C C . ILE A 1 218 ? 55.839 62.123 36.472 1.00 45.62 215 ILE A C 1
ATOM 1708 O O . ILE A 1 218 ? 55.021 62.051 37.389 1.00 44.92 215 ILE A O 1
ATOM 1713 N N . GLY A 1 219 ? 56.810 63.042 36.419 1.00 41.67 216 GLY A N 1
ATOM 1714 C CA . GLY A 1 219 ? 56.979 64.067 37.448 1.00 41.05 216 GLY A CA 1
ATOM 1715 C C . GLY A 1 219 ? 55.740 64.937 37.543 1.00 45.00 216 GLY A C 1
ATOM 1716 O O . GLY A 1 219 ? 55.252 65.203 38.644 1.00 44.21 216 GLY A O 1
ATOM 1717 N N . ILE A 1 220 ? 55.172 65.320 36.378 1.00 41.75 217 ILE A N 1
ATOM 1718 C CA . ILE A 1 220 ? 53.937 66.111 36.339 1.00 42.12 217 ILE A CA 1
ATOM 1719 C C . ILE A 1 220 ? 52.767 65.328 36.944 1.00 45.26 217 ILE A C 1
ATOM 1720 O O . ILE A 1 220 ? 52.116 65.826 37.859 1.00 44.42 217 ILE A O 1
ATOM 1725 N N . ILE A 1 221 ? 52.521 64.112 36.433 1.00 41.48 218 ILE A N 1
ATOM 1726 C CA . ILE A 1 221 ? 51.401 63.254 36.816 1.00 41.04 218 ILE A CA 1
ATOM 1727 C C . ILE A 1 221 ? 51.396 62.919 38.309 1.00 46.63 218 ILE A C 1
ATOM 1728 O O . ILE A 1 221 ? 50.368 63.116 38.951 1.00 46.41 218 ILE A O 1
ATOM 1733 N N . VAL A 1 222 ? 52.522 62.422 38.844 1.00 44.90 219 VAL A N 1
ATOM 1734 C CA . VAL A 1 222 ? 52.677 62.055 40.264 1.00 45.50 219 VAL A CA 1
ATOM 1735 C C . VAL A 1 222 ? 52.335 63.232 41.181 1.00 50.40 219 VAL A C 1
ATOM 1736 O O . VAL A 1 222 ? 51.559 63.067 42.131 1.00 49.97 219 VAL A O 1
ATOM 1740 N N . ASP A 1 223 ? 52.894 64.416 40.881 1.00 47.21 220 ASP A N 1
ATOM 1741 C CA . ASP A 1 223 ? 52.673 65.606 41.689 1.00 48.11 220 ASP A CA 1
ATOM 1742 C C . ASP A 1 223 ? 51.292 66.211 41.496 1.00 51.07 220 ASP A C 1
ATOM 1743 O O . ASP A 1 223 ? 50.689 66.616 42.487 1.00 51.18 220 ASP A O 1
ATOM 1748 N N . ALA A 1 224 ? 50.774 66.234 40.251 1.00 46.93 221 ALA A N 1
ATOM 1749 C CA . ALA A 1 224 ? 49.431 66.759 39.951 1.00 46.41 221 ALA A CA 1
ATOM 1750 C C . ALA A 1 224 ? 48.386 65.930 40.681 1.00 50.15 221 ALA A C 1
ATOM 1751 O O . ALA A 1 224 ? 47.476 66.503 41.274 1.00 48.49 221 ALA A O 1
ATOM 1753 N N . MET A 1 225 ? 48.555 64.587 40.685 1.00 48.26 222 MET A N 1
ATOM 1754 C CA . MET A 1 225 ? 47.655 63.665 41.370 1.00 49.22 222 MET A CA 1
ATOM 1755 C C . MET A 1 225 ? 47.620 63.945 42.865 1.00 52.65 222 MET A C 1
ATOM 1756 O O . MET A 1 225 ? 46.526 64.060 43.412 1.00 51.73 222 MET A O 1
ATOM 1761 N N . ALA A 1 226 ? 48.804 64.109 43.510 1.00 50.31 223 ALA A N 1
ATOM 1762 C CA . ALA A 1 226 ? 48.912 64.393 44.948 1.00 51.14 223 ALA A CA 1
ATOM 1763 C C . ALA A 1 226 ? 48.311 65.755 45.318 1.00 56.61 223 ALA A C 1
ATOM 1764 O O . ALA A 1 226 ? 47.636 65.848 46.340 1.00 57.39 223 ALA A O 1
ATOM 1766 N N . ILE A 1 227 ? 48.530 66.797 44.483 1.00 53.65 224 ILE A N 1
ATOM 1767 C CA . ILE A 1 227 ? 47.982 68.144 44.708 1.00 54.12 224 ILE A CA 1
ATOM 1768 C C . ILE A 1 227 ? 46.443 68.122 44.601 1.00 58.29 224 ILE A C 1
ATOM 1769 O O . ILE A 1 227 ? 45.771 68.603 45.511 1.00 58.17 224 ILE A O 1
ATOM 1774 N N . THR A 1 228 ? 45.899 67.542 43.509 1.00 54.94 225 THR A N 1
ATOM 1775 C CA . THR A 1 228 ? 44.455 67.434 43.265 1.00 54.84 225 THR A CA 1
ATOM 1776 C C . THR A 1 228 ? 43.751 66.673 44.393 1.00 60.43 225 THR A C 1
ATOM 1777 O O . THR A 1 228 ? 42.709 67.135 44.868 1.00 60.18 225 THR A O 1
ATOM 1781 N N . LYS A 1 229 ? 44.340 65.545 44.842 1.00 58.29 226 LYS A N 1
ATOM 1782 C CA . LYS A 1 229 ? 43.816 64.727 45.941 1.00 59.00 226 LYS A CA 1
ATOM 1783 C C . LYS A 1 229 ? 43.691 65.561 47.229 1.00 63.65 226 LYS A C 1
ATOM 1784 O O . LYS A 1 229 ? 42.670 65.460 47.908 1.00 64.10 226 LYS A O 1
ATOM 1790 N N . GLU A 1 230 ? 44.707 66.403 47.533 1.00 60.49 227 GLU A N 1
ATOM 1791 C CA . GLU A 1 230 ? 44.725 67.292 48.699 1.00 60.93 227 GLU A CA 1
ATOM 1792 C C . GLU A 1 230 ? 43.649 68.368 48.582 1.00 64.40 227 GLU A C 1
ATOM 1793 O O . GLU A 1 230 ? 42.946 68.634 49.555 1.00 63.65 227 GLU A O 1
ATOM 1799 N N . GLN A 1 231 ? 43.521 68.978 47.387 1.00 61.13 228 GLN A N 1
ATOM 1800 C CA . GLN A 1 231 ? 42.523 70.017 47.097 1.00 60.60 228 GLN A CA 1
ATOM 1801 C C . GLN A 1 231 ? 41.089 69.486 47.183 1.00 65.51 228 GLN A C 1
ATOM 1802 O O . GLN A 1 231 ? 40.213 70.202 47.680 1.00 65.24 228 GLN A O 1
ATOM 1808 N N . GLU A 1 232 ? 40.866 68.219 46.747 1.00 62.16 229 GLU A N 1
ATOM 1809 C CA . GLU A 1 232 ? 39.573 67.527 46.825 1.00 62.72 229 GLU A CA 1
ATOM 1810 C C . GLU A 1 232 ? 39.183 67.326 48.296 1.00 69.88 229 GLU A C 1
ATOM 1811 O O . GLU A 1 232 ? 38.034 67.584 48.660 1.00 69.93 229 GLU A O 1
ATOM 1817 N N . GLU A 1 233 ? 40.157 66.902 49.137 1.00 68.25 230 GLU A N 1
ATOM 1818 C CA . GLU A 1 233 ? 39.994 66.691 50.579 1.00 68.97 230 GLU A CA 1
ATOM 1819 C C . GLU A 1 233 ? 39.625 68.002 51.272 1.00 74.21 230 GLU A C 1
ATOM 1820 O O . GLU A 1 233 ? 38.708 68.018 52.091 1.00 73.64 230 GLU A O 1
ATOM 1826 N N . GLU A 1 234 ? 40.334 69.096 50.931 1.00 72.13 231 GLU A N 1
ATOM 1827 C CA . GLU A 1 234 ? 40.107 70.433 51.478 1.00 73.01 231 GLU A CA 1
ATOM 1828 C C . GLU A 1 234 ? 38.746 71.006 51.086 1.00 78.15 231 GLU A C 1
ATOM 1829 O O . GLU A 1 234 ? 38.103 71.644 51.913 1.00 77.43 231 GLU A O 1
ATOM 1835 N N . ALA A 1 235 ? 38.301 70.773 49.835 1.00 76.12 232 ALA A N 1
ATOM 1836 C CA . ALA A 1 235 ? 37.012 71.267 49.340 1.00 76.42 232 ALA A CA 1
ATOM 1837 C C . ALA A 1 235 ? 35.798 70.620 50.023 1.00 82.54 232 ALA A C 1
ATOM 1838 O O . ALA A 1 235 ? 34.743 71.251 50.109 1.00 82.17 232 ALA A O 1
ATOM 1840 N N . LYS A 1 236 ? 35.952 69.376 50.511 1.00 80.98 233 LYS A N 1
ATOM 1841 C CA . LYS A 1 236 ? 34.887 68.610 51.161 1.00 81.52 233 LYS A CA 1
ATOM 1842 C C . LYS A 1 236 ? 34.907 68.677 52.690 1.00 86.53 233 LYS A C 1
ATOM 1843 O O . LYS A 1 236 ? 33.847 68.859 53.294 1.00 86.91 233 LYS A O 1
ATOM 1849 N N . THR A 1 237 ? 36.092 68.531 53.317 1.00 83.03 234 THR A N 1
ATOM 1850 C CA . THR A 1 23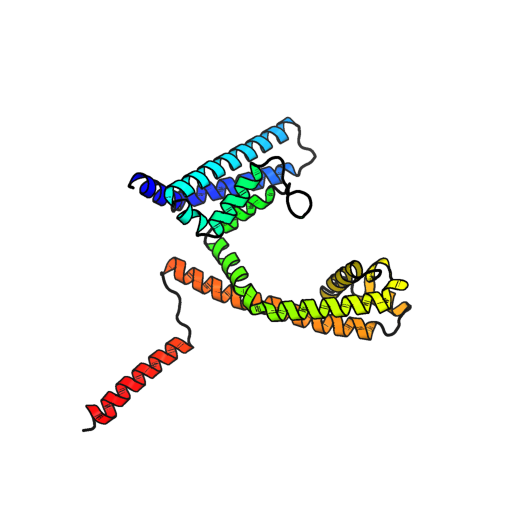7 ? 36.220 68.517 54.783 1.00 83.01 234 THR A CA 1
ATOM 1851 C C . THR A 1 237 ? 36.746 69.827 55.403 1.00 86.58 234 THR A C 1
ATOM 1852 O O . THR A 1 237 ? 36.531 70.059 56.593 1.00 85.81 234 THR A O 1
ATOM 1856 N N . GLY A 1 238 ? 37.445 70.642 54.615 1.00 83.35 235 GLY A N 1
ATOM 1857 C CA . GLY A 1 238 ? 38.035 71.892 55.090 1.00 83.30 235 GLY A CA 1
ATOM 1858 C C . GLY A 1 238 ? 39.524 71.765 55.354 1.00 87.74 235 GLY A C 1
ATOM 1859 O O . GLY A 1 238 ? 40.226 72.773 55.471 1.00 86.55 235 GLY A O 1
ATOM 1860 N N . HIS A 1 239 ? 40.009 70.514 55.447 1.00 85.64 236 HIS A N 1
ATOM 1861 C CA . HIS A 1 239 ? 41.415 70.178 55.671 1.00 86.41 236 HIS A CA 1
ATOM 1862 C C . HIS A 1 239 ? 41.836 68.975 54.804 1.00 90.22 236 HIS A C 1
ATOM 1863 O O . HIS A 1 239 ? 40.987 68.309 54.209 1.00 89.14 236 HIS A O 1
ATOM 1870 N N . HIS A 1 240 ? 43.141 68.696 54.751 1.00 87.91 237 HIS A N 1
ATOM 1871 C CA . HIS A 1 240 ? 43.684 67.555 54.011 1.00 88.52 237 HIS A CA 1
ATOM 1872 C C . HIS A 1 240 ? 44.404 66.601 54.972 1.00 94.56 237 HIS A C 1
ATOM 1873 O O . HIS A 1 240 ? 44.658 66.969 56.126 1.00 93.87 237 HIS A O 1
ATOM 1880 N N . GLN A 1 241 ? 44.705 65.373 54.507 1.00 93.02 238 GLN A N 1
ATOM 1881 C CA . GLN A 1 241 ? 45.404 64.363 55.303 1.00 93.84 238 GLN A CA 1
ATOM 1882 C C . GLN A 1 241 ? 46.848 64.792 55.554 1.00 99.21 238 GLN A C 1
ATOM 1883 O O . GLN A 1 241 ? 47.546 65.185 54.614 1.00 98.55 238 GLN A O 1
ATOM 1889 N N . GLU A 1 242 ? 47.281 64.749 56.826 1.00 97.29 239 GLU A N 1
ATOM 1890 C CA . GLU A 1 242 ? 48.643 65.124 57.207 1.00 97.94 239 GLU A CA 1
ATOM 1891 C C . GLU A 1 242 ? 49.665 64.109 56.656 1.00 104.61 239 GLU A C 1
ATOM 1892 O O . GLU A 1 242 ? 49.347 62.914 56.610 1.00 104.13 239 GLU A O 1
ATOM 1898 N N . PRO A 1 243 ? 50.866 64.548 56.192 1.00 103.23 240 PRO A N 1
ATOM 1899 C CA . PRO A 1 243 ? 51.842 63.574 55.669 1.00 103.63 240 PRO A CA 1
ATOM 1900 C C . PRO A 1 243 ? 52.335 62.614 56.752 1.00 108.44 240 PRO A C 1
ATOM 1901 O O . PRO A 1 243 ? 52.379 62.986 57.928 1.00 107.87 240 PRO A O 1
ATOM 1905 N N . ILE A 1 244 ? 52.679 61.372 56.349 1.00 106.00 241 ILE A N 1
ATOM 1906 C CA . ILE A 1 244 ? 53.159 60.282 57.215 1.00 106.34 241 ILE A CA 1
ATOM 1907 C C . ILE A 1 244 ? 54.278 60.757 58.161 1.00 111.50 241 ILE A C 1
ATOM 1908 O O . ILE A 1 244 ? 54.260 60.409 59.343 1.00 110.84 241 ILE A O 1
ATOM 1913 N N . SER A 1 245 ? 55.213 61.588 57.640 1.00 109.27 242 SER A N 1
ATOM 1914 C CA . SER A 1 245 ? 56.335 62.177 58.380 1.00 109.63 242 SER A CA 1
ATOM 1915 C C . SER A 1 245 ? 55.857 63.052 59.543 1.00 114.09 242 SER A C 1
ATOM 1916 O O . SER A 1 245 ? 56.444 62.994 60.625 1.00 113.66 242 SER A O 1
ATOM 1919 N N . GLN A 1 246 ? 54.781 63.840 59.323 1.00 111.08 243 GLN A N 1
ATOM 1920 C CA . GLN A 1 246 ? 54.182 64.705 60.342 1.00 111.13 243 GLN A CA 1
ATOM 1921 C C . GLN A 1 246 ? 53.464 63.898 61.426 1.00 115.36 243 GLN A C 1
ATOM 1922 O O . GLN A 1 246 ? 53.500 64.290 62.592 1.00 114.89 243 GLN A O 1
ATOM 1928 N N . THR A 1 247 ? 52.825 62.769 61.042 1.00 112.36 244 THR A N 1
ATOM 1929 C CA . THR A 1 247 ? 52.117 61.861 61.954 1.00 112.38 244 THR A CA 1
ATOM 1930 C C . THR A 1 247 ? 53.128 61.178 62.886 1.00 117.44 244 THR A C 1
ATOM 1931 O O . THR A 1 247 ? 52.871 61.060 64.085 1.00 116.76 244 THR A O 1
ATOM 1935 N N . LEU A 1 248 ? 54.280 60.750 62.326 1.00 115.27 245 LEU A N 1
ATOM 1936 C CA . LEU A 1 248 ? 55.374 60.104 63.055 1.00 115.61 245 LEU A CA 1
ATOM 1937 C C . LEU A 1 248 ? 56.109 61.102 63.959 1.00 121.27 245 LEU A C 1
ATOM 1938 O O . LEU A 1 248 ? 56.651 60.700 64.993 1.00 120.66 245 LEU A O 1
ATOM 1943 N N . LEU A 1 249 ? 56.111 62.400 63.572 1.00 119.47 246 LEU A N 1
ATOM 1944 C CA . LEU A 1 249 ? 56.724 63.503 64.320 1.00 120.13 246 LEU A CA 1
ATOM 1945 C C . LEU A 1 249 ? 55.954 63.731 65.625 1.00 125.73 246 LEU A C 1
ATOM 1946 O O . LEU A 1 249 ? 56.572 63.786 66.689 1.00 125.18 246 LEU A O 1
ATOM 1951 N N . HIS A 1 250 ? 54.606 63.832 65.538 1.00 123.98 247 HIS A N 1
ATOM 1952 C CA . HIS A 1 250 ? 53.708 64.026 66.682 1.00 124.68 247 HIS A CA 1
ATOM 1953 C C . HIS A 1 250 ? 53.679 62.799 67.591 1.00 130.50 247 HIS A C 1
ATOM 1954 O O . HIS A 1 250 ? 53.485 62.943 68.798 1.00 130.00 247 HIS A O 1
ATOM 1961 N N . LEU A 1 251 ? 53.885 61.598 67.008 1.00 128.68 248 LEU A N 1
ATOM 1962 C CA . LEU A 1 251 ? 53.947 60.321 67.721 1.00 129.28 248 LEU A CA 1
ATOM 1963 C C . LEU A 1 251 ? 55.209 60.285 68.591 1.00 135.09 248 LEU A C 1
ATOM 1964 O O . LEU A 1 251 ? 55.160 59.807 69.726 1.00 134.40 248 LEU A O 1
ATOM 1969 N N . GLY A 1 252 ? 56.304 60.830 68.055 1.00 133.57 249 GLY A N 1
ATOM 1970 C CA . GLY A 1 252 ? 57.588 60.946 68.736 1.00 134.38 249 GLY A CA 1
ATOM 1971 C C . GLY A 1 252 ? 57.554 61.969 69.855 1.00 140.66 249 GLY A C 1
ATOM 1972 O O . GLY A 1 252 ? 58.189 61.770 70.893 1.00 140.05 249 GLY A O 1
ATOM 1973 N N . ASP A 1 253 ? 56.794 63.071 69.649 1.00 139.37 250 ASP A N 1
ATOM 1974 C CA . ASP A 1 253 ? 56.605 64.153 70.622 1.00 140.24 250 ASP A CA 1
ATOM 1975 C C . ASP A 1 253 ? 55.824 63.657 71.845 1.00 146.51 250 ASP A C 1
ATOM 1976 O O . ASP A 1 253 ? 56.126 64.068 72.966 1.00 145.97 250 ASP A O 1
ATOM 1981 N N . ARG A 1 254 ? 54.837 62.762 71.621 1.00 145.17 251 ARG A N 1
ATOM 1982 C CA . ARG A 1 254 ? 54.018 62.140 72.667 1.00 146.05 251 ARG A CA 1
ATOM 1983 C C . ARG A 1 254 ? 54.873 61.172 73.490 1.00 153.07 251 ARG A C 1
ATOM 1984 O O . ARG A 1 254 ? 54.659 61.042 74.696 1.00 152.54 251 ARG A O 1
ATOM 1992 N N . LEU A 1 255 ? 55.848 60.506 72.832 1.00 152.31 252 LEU A N 1
ATOM 1993 C CA . LEU A 1 255 ? 56.784 59.573 73.461 1.00 153.47 252 LEU A CA 1
ATOM 1994 C C . LEU A 1 255 ? 57.807 60.314 74.326 1.00 160.92 252 LEU A C 1
ATOM 1995 O O . LEU A 1 255 ? 58.213 59.792 75.363 1.00 160.40 252 LEU A O 1
ATOM 2000 N N . ASP A 1 256 ? 58.219 61.525 73.897 1.00 160.51 253 ASP A N 1
ATOM 2001 C CA . ASP A 1 256 ? 59.165 62.379 74.622 1.00 161.80 253 ASP A CA 1
ATOM 2002 C C . ASP A 1 256 ? 58.497 62.991 75.856 1.00 169.42 253 ASP A C 1
ATOM 2003 O O . ASP A 1 256 ? 59.159 63.194 76.875 1.00 168.83 253 ASP A O 1
ATOM 2008 N N . ARG A 1 257 ? 57.183 63.277 75.753 1.00 169.20 254 ARG A N 1
ATOM 2009 C CA . ARG A 1 257 ? 56.356 63.848 76.817 1.00 170.61 254 ARG A CA 1
ATOM 2010 C C . ARG A 1 257 ? 56.141 62.832 77.947 1.00 178.64 254 ARG A C 1
ATOM 2011 O O . ARG A 1 257 ? 56.183 63.214 79.118 1.00 178.05 254 ARG A O 1
ATOM 2019 N N . ILE A 1 258 ? 55.920 61.546 77.598 1.00 178.75 255 ILE A N 1
ATOM 2020 C CA . ILE A 1 258 ? 55.712 60.476 78.581 1.00 180.30 255 ILE A CA 1
ATOM 2021 C C . ILE A 1 258 ? 57.043 60.011 79.198 1.00 188.94 255 ILE A C 1
ATOM 2022 O O . ILE A 1 258 ? 57.044 59.552 80.341 1.00 188.25 255 ILE A O 1
ATOM 2027 N N . GLU A 1 259 ? 58.166 60.142 78.451 1.00 189.48 256 GLU A N 1
ATOM 2028 C CA . GLU A 1 259 ? 59.514 59.772 78.902 1.00 191.39 256 GLU A CA 1
ATOM 2029 C C . GLU A 1 259 ? 59.960 60.683 80.051 1.00 201.35 256 GLU A C 1
ATOM 2030 O O . GLU A 1 259 ? 60.556 60.201 81.016 1.00 200.52 256 GLU A O 1
ATOM 2036 N N . LYS A 1 260 ? 59.650 61.992 79.945 1.00 202.58 257 LYS A N 1
ATOM 2037 C CA . LYS A 1 260 ? 59.944 63.020 80.947 1.00 204.34 257 LYS A CA 1
ATOM 2038 C C . LYS A 1 260 ? 59.070 62.784 82.190 1.00 211.93 257 LYS A C 1
ATOM 2039 O O . LYS A 1 260 ? 59.553 62.915 83.316 1.00 211.47 257 LYS A O 1
ATOM 2045 N N . GLN A 1 261 ? 57.792 62.416 81.968 1.00 211.53 258 GLN A N 1
ATOM 2046 C CA . GLN A 1 261 ? 56.800 62.144 83.009 1.00 212.92 258 GLN A CA 1
ATOM 2047 C C . GLN A 1 261 ? 57.074 60.835 83.772 1.00 219.92 258 GLN A C 1
ATOM 2048 O O . GLN A 1 261 ? 56.531 60.645 84.862 1.00 219.46 258 GLN A O 1
ATOM 2054 N N . LEU A 1 262 ? 57.911 59.942 83.205 1.00 219.03 259 LEU A N 1
ATOM 2055 C CA . LEU A 1 262 ? 58.259 58.653 83.807 1.00 220.05 259 LEU A CA 1
ATOM 2056 C C . LEU A 1 262 ? 59.616 58.672 84.527 1.00 226.50 259 LEU A C 1
ATOM 2057 O O . LEU A 1 262 ? 59.722 58.126 85.627 1.00 226.14 259 LEU A O 1
ATOM 2062 N N . ALA A 1 263 ? 60.642 59.287 83.908 1.00 225.01 260 ALA A N 1
ATOM 2063 C CA . ALA A 1 263 ? 62.001 59.358 84.452 1.00 225.77 260 ALA A CA 1
ATOM 2064 C C . ALA A 1 263 ? 62.155 60.249 85.689 1.00 231.33 260 ALA A C 1
ATOM 2065 O O . ALA A 1 263 ? 62.865 59.863 86.619 1.00 230.93 260 ALA A O 1
ATOM 2067 N N . GLN A 1 264 ? 61.510 61.434 85.700 1.00 229.15 261 GLN A N 1
ATOM 2068 C CA . GLN A 1 264 ? 61.615 62.380 86.814 1.00 229.56 261 GLN A CA 1
ATOM 2069 C C . GLN A 1 264 ? 60.314 62.557 87.603 1.00 234.40 261 GLN A C 1
ATOM 2070 O O . GLN A 1 264 ? 60.362 62.613 88.832 1.00 234.00 261 GLN A O 1
ATOM 2076 N N . ASN A 1 265 ? 59.164 62.657 86.909 1.00 231.70 262 ASN A N 1
ATOM 2077 C CA . ASN A 1 265 ? 57.858 62.855 87.545 1.00 231.86 262 ASN A CA 1
ATOM 2078 C C . ASN A 1 265 ? 57.236 61.578 88.144 1.00 235.96 262 ASN A C 1
ATOM 2079 O O . ASN A 1 265 ? 56.230 61.673 88.851 1.00 235.48 262 ASN A O 1
ATOM 2081 N N . ASN A 1 266 ? 57.840 60.399 87.887 1.00 232.76 263 ASN A N 1
ATOM 2082 C CA . ASN A 1 266 ? 57.354 59.120 88.415 1.00 232.66 263 ASN A CA 1
ATOM 2083 C C . ASN A 1 266 ? 58.429 58.320 89.156 1.00 236.40 263 ASN A C 1
ATOM 2084 O O . ASN A 1 266 ? 58.113 57.673 90.156 1.00 235.96 263 ASN A O 1
ATOM 2086 N N . GLU A 1 267 ? 59.688 58.360 88.674 1.00 232.84 264 GLU A N 1
ATOM 2087 C CA . GLU A 1 267 ? 60.808 57.635 89.283 1.00 232.56 264 GLU A CA 1
ATOM 2088 C C . GLU A 1 267 ? 61.611 58.505 90.274 1.00 235.98 264 GLU A C 1
ATOM 2089 O O . GLU A 1 267 ? 62.840 58.589 90.189 1.00 235.53 264 GLU A O 1
ATOM 2091 N N . LEU A 1 268 ? 60.898 59.141 91.226 1.00 232.20 265 LEU A N 1
ATOM 2092 C CA . LEU A 1 268 ? 61.478 59.997 92.266 1.00 257.84 265 LEU A CA 1
ATOM 2093 C C . LEU A 1 268 ? 60.628 59.981 93.536 1.00 279.40 265 LEU A C 1
ATOM 2094 O O . LEU A 1 268 ? 59.400 60.002 93.464 1.00 239.58 265 LEU A O 1
#

Foldseek 3Di:
DVVLVVLVCVLPDPVVLVVLLVLLVLLLVLVVVLVDPPDDPVSVVVSVVSNVVSLVVLVCSLVSQCSSQPVCRQVVDPLSVVSCCLSVQVVDDDDDDPPDDPPPNSCSNCVNQSSDVLSVLLVVLLVVLVVVCVVLVVVLVVLLQVLLVVQLVPCLVPPVCQNVDSVSVSVVLVCLLVVPCVPVVPVVVSCVPVVCCCVSSVVSNVVNNVSVVVSVCSSVVRSVVSSQQVVCCVPPVGGDDDPVVVVVVVVVVVVVVVCCCPPVNVD

CATH classification: 1.20.120.350

B-factor: mean 77.9, std 42.83, range [22.46, 279.4]

Solvent-accessible surface area: 17861 Å² total; per-residue (Å²): 105,160,123,12,138,145,23,69,80,87,16,113,40,141,165,28,38,49,77,7,26,54,26,1,84,69,0,14,52,6,15,38,103,39,112,67,135,128,47,60,86,80,44,74,83,123,18,60,154,38,7,90,108,0,20,74,50,1,57,87,3,9,61,50,25,43,142,2,79,30,102,209,14,0,69,188,41,54,52,31,85,56,4,71,62,11,5,40,61,40,104,114,129,78,44,84,73,174,97,142,103,85,91,120,85,88,87,9,43,72,2,37,33,5,17,43,33,76,82,66,37,74,43,44,0,100,100,103,3,83,110,67,10,35,97,37,33,52,97,20,93,80,24,24,126,97,5,0,57,90,0,32,124,91,6,8,106,70,30,74,142,63,0,32,68,65,84,83,0,64,157,5,0,114,35,0,16,71,93,98,58,65,25,151,27,6,2,135,39,0,54,135,84,50,93,103,4,122,81,24,0,67,67,10,21,128,85,0,40,124,7,33,104,81,22,115,93,21,35,96,90,60,10,132,56,46,24,138,66,41,36,45,80,60,160,92,61,123,71,134,74,73,144,76,70,51,113,99,72,86,26,77,156,110,98,177,109,120,149,100,121,71,143,71,65,78,127

Radius of gyration: 27.96 Å; Cα contacts (8 Å, |Δi|>4): 204; chains: 1; bounding box: 58×41×90 Å

Secondary structure (DSSP, 8-state):
-HHHHHHHHHHTSHHHHHHHHHHHHHHHHHHHHTT-TT--HHHHHHHHHHHHHHHHHHHHHHHHHHHHH-HHHHTTSHHHHHHHHHHHHHT-SS---SSS----GGGGGGHHHHHSHHHHHHHHHHHHHSGGGHHHHHHHHHHHHHHHHHHHHHHTTT-HHHHSSHHHHHHHHHHHHTTTTIIIIIIHHHHHH-TTTHHHHHHHHHHHHHHHHHHHHHHHHHHHHHHHHHHHHHHHSS-PPPHHHHHHHHHHHHHHHHHHHHTTT--

InterPro domains:
  IPR005821 Ion transport domain [PF00520] (12-229)
  IPR027359 Voltage-dependent channel domain superfamily [G3DSA:1.20.120.350] (2-115)
  IPR043203 Voltage-gated cation channel calcium and sodium [PTHR10037] (1-245)

Organism: Magnetococcus marinus (strain ATCC BAA-1437 / JCM 17883 / MC-1) (NCBI:txid156889)

Nearest PDB structures (foldseek):
  6yz0-assembly1_A  TM=1.000E+00  e=3.306E-30  Magnetococcus marinus MC-1
  5hvx-assembly1_A  TM=1.000E+00  e=4.975E-30  Magnetococcus marinus MC-1
  5hvd-assembly1_A  TM=1.001E+00  e=7.488E-30  Magnetococcus marinus MC-1
  6sxg-assembly1_A  TM=9.221E-01  e=5.134E-31  Magnetococcus marinus MC-1
  6sxc-assembly1_A  TM=9.229E-01  e=1.459E-30  Magnetococcus marinus MC-1

Sequence (267 aa):
SHMSRKIRDLIESKRFQNVITAIIVLNGAVLGLLTDTTLSASSQNLLERVDQLCLTIFIVEISLKIYAYGVRGFFRSGWNLFDFVIVAIALMPAQGSLSVLRTFRIFRVMRLVSVIPTMRRVVQGMLLALPGVGSVAALLTVVFYIAAVMATNLYGATFPEWFGDLSKSLYTLFQVMTLESWSMGIVRPVMNVHPNAWVFFIPFIMLTTLTVLNLFIGIIVDAMAITKEQEEEAKTGHHQEPISQTLLHLGDRLDRIEKQLAQNNEL